Protein AF-A0AAE0ULW7-F1 (afdb_monomer_lite)

Sequence (218 aa):
MNGAMYHEILSKNLLPSARALKMKRGWVFQHDHDPKHTARATKEWLRKKHFKVLEWPSQSPDLNPIENLWRELKIRVAQRQPQNITALEEICMEEWAKLPATVCKNLVVTYRTLMPDGTFTTQRIRIEVPKVDAVFVGTGDLFAAMLLAWTHHYPTDLKMACEKTFSVMHHVIQRTISYAFEMAGPGKKPSPAQLELRMIQSKADIEDPAIVMEATVL

Secondary structure (DSSP, 8-state):
--HHHHHHHHHHHHHHHHHHTTPPTT--B-----HHHHSHHHHHHHHHTTPPBPP--TT-GGG-HHHHHHHHHHHHHHHT---SHHHHHHHHHHHHHHS-HHHHHHHHHTTSEEPTTS-EE---EEE-PPP-SS--SSHHHHHHHHHHHHHHH-TT-HHHHHHHHHHHHHHHHHHHHHHHHHHH-TTPPPPGGGGS--TGGGHHHHHS----S-EEE-

pLDDT: mean 86.95, std 10.2, range [47.22, 96.56]

Structure (mmCIF, N/CA/C/O backbone):
data_AF-A0AAE0ULW7-F1
#
_entry.id   AF-A0AAE0ULW7-F1
#
loop_
_atom_site.group_PDB
_atom_site.id
_atom_site.type_symbol
_atom_site.label_atom_id
_atom_site.label_alt_id
_atom_site.label_comp_id
_atom_site.label_asym_id
_atom_site.label_entity_id
_atom_site.label_seq_id
_atom_site.pdbx_PDB_ins_code
_atom_site.Cartn_x
_atom_site.Cartn_y
_atom_site.Cartn_z
_atom_site.occupancy
_atom_site.B_iso_or_equiv
_atom_site.auth_seq_id
_atom_site.auth_comp_id
_atom_site.auth_asym_id
_atom_site.auth_atom_id
_atom_site.pdbx_PDB_model_num
ATOM 1 N N . MET A 1 1 ? 16.059 15.029 -4.451 1.00 77.88 1 MET A N 1
ATOM 2 C CA . MET A 1 1 ? 15.528 15.204 -5.825 1.00 77.88 1 MET A CA 1
ATOM 3 C C . MET A 1 1 ? 14.349 16.167 -5.784 1.00 77.88 1 MET A C 1
ATOM 5 O O . MET A 1 1 ? 13.473 15.963 -4.952 1.00 77.88 1 MET A O 1
ATOM 9 N N . ASN A 1 2 ? 14.325 17.195 -6.637 1.00 88.44 2 ASN A N 1
ATOM 10 C CA . ASN A 1 2 ? 13.208 18.148 -6.752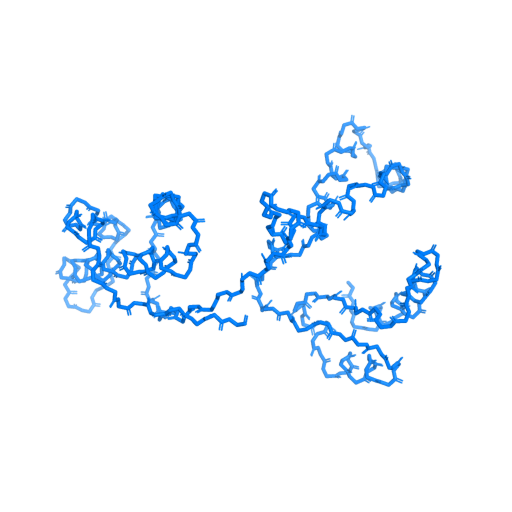 1.00 88.44 2 ASN A CA 1
ATOM 11 C C . ASN A 1 2 ? 12.364 17.883 -8.022 1.00 88.44 2 ASN A C 1
ATOM 13 O O . ASN A 1 2 ? 12.668 16.972 -8.792 1.00 88.44 2 ASN A O 1
ATOM 17 N N . GLY A 1 3 ? 11.311 18.677 -8.251 1.00 85.81 3 GLY A N 1
ATOM 18 C CA . GLY A 1 3 ? 10.419 18.506 -9.406 1.00 85.81 3 GLY A CA 1
ATOM 19 C C . GLY A 1 3 ? 11.107 18.658 -10.772 1.00 85.81 3 GLY A C 1
ATOM 20 O O . GLY A 1 3 ? 10.807 17.897 -11.686 1.00 85.81 3 GLY A O 1
ATOM 21 N N . ALA A 1 4 ? 12.072 19.572 -10.908 1.00 88.00 4 ALA A N 1
ATOM 22 C CA . ALA A 1 4 ? 12.802 19.767 -12.164 1.00 88.00 4 ALA A CA 1
ATOM 23 C C . ALA A 1 4 ? 13.682 18.553 -12.505 1.00 88.00 4 ALA A C 1
ATOM 25 O O . ALA A 1 4 ? 13.625 18.038 -13.621 1.00 88.00 4 ALA A O 1
ATOM 26 N N . MET A 1 5 ? 14.416 18.034 -11.515 1.00 91.06 5 MET A N 1
ATOM 27 C CA . MET A 1 5 ? 15.187 16.794 -11.665 1.00 91.06 5 MET A CA 1
ATOM 28 C C . MET A 1 5 ? 14.278 15.609 -12.014 1.00 91.06 5 MET A C 1
ATOM 30 O O . MET A 1 5 ? 14.638 14.767 -12.831 1.00 91.06 5 MET A O 1
ATOM 34 N N . TYR A 1 6 ? 13.079 15.550 -11.428 1.00 92.56 6 TYR A N 1
ATOM 35 C CA . TYR A 1 6 ? 12.102 14.513 -11.752 1.00 92.56 6 TYR A CA 1
ATOM 36 C C . TYR A 1 6 ? 11.663 14.580 -13.224 1.00 92.56 6 TYR A C 1
ATOM 38 O O . TYR A 1 6 ? 11.656 13.559 -13.912 1.00 92.56 6 TYR A O 1
ATOM 46 N N . HIS A 1 7 ? 11.367 15.777 -13.746 1.00 90.50 7 HIS A N 1
ATOM 47 C CA . HIS A 1 7 ? 11.009 15.962 -15.162 1.00 90.50 7 HIS A CA 1
ATOM 48 C C . HIS A 1 7 ? 12.143 15.547 -16.095 1.00 90.50 7 HIS A C 1
ATOM 50 O O . HIS A 1 7 ? 11.893 14.930 -17.131 1.00 90.50 7 HIS A O 1
ATOM 56 N N . GLU A 1 8 ? 13.383 15.861 -15.733 1.00 93.06 8 GLU A N 1
ATOM 57 C CA . GLU A 1 8 ? 14.564 15.472 -16.496 1.00 93.06 8 GLU A CA 1
ATOM 58 C C . GLU A 1 8 ? 14.723 13.947 -16.547 1.00 93.06 8 GLU A C 1
ATOM 60 O O . GLU A 1 8 ? 14.889 13.382 -17.630 1.00 93.06 8 GLU A O 1
ATOM 65 N N . ILE A 1 9 ? 14.582 13.268 -15.405 1.00 93.75 9 ILE A N 1
ATOM 66 C CA . ILE A 1 9 ? 14.645 11.803 -15.323 1.00 93.75 9 ILE A CA 1
ATOM 67 C C . ILE A 1 9 ? 13.559 11.167 -16.190 1.00 93.75 9 ILE A C 1
ATOM 69 O O . ILE A 1 9 ? 13.865 10.271 -16.980 1.00 93.75 9 ILE A O 1
ATOM 73 N N . LEU A 1 10 ? 12.311 11.636 -16.101 1.00 93.06 10 LEU A N 1
ATOM 74 C CA . LEU A 1 10 ? 11.228 11.105 -16.931 1.00 93.06 10 LEU A CA 1
ATOM 75 C C . LEU A 1 10 ? 11.465 11.377 -18.420 1.00 93.06 10 LEU A C 1
ATOM 77 O O . LEU A 1 10 ? 11.254 10.491 -19.245 1.00 93.06 10 LEU A O 1
ATOM 81 N N . SER A 1 11 ? 11.938 12.574 -18.769 1.00 91.12 11 SER A N 1
ATOM 82 C CA . SER A 1 11 ? 12.237 12.947 -20.157 1.00 91.12 11 SER A CA 1
ATOM 83 C C . SER A 1 11 ? 13.308 12.053 -20.773 1.00 91.12 11 SER A C 1
ATOM 85 O O . SER A 1 11 ? 13.175 11.649 -21.928 1.00 91.12 11 SER A O 1
ATOM 87 N N . LYS A 1 12 ? 14.359 11.751 -20.003 1.00 93.94 12 LYS A N 1
ATOM 88 C CA . LYS A 1 12 ? 15.496 10.945 -20.451 1.00 93.94 12 LYS A CA 1
ATOM 89 C C . LYS A 1 12 ? 15.174 9.455 -20.509 1.00 93.94 12 LYS A C 1
ATOM 91 O O . LYS A 1 12 ? 15.655 8.788 -21.414 1.00 93.94 12 LYS A O 1
ATOM 96 N N . ASN A 1 13 ? 14.368 8.938 -19.580 1.00 94.19 13 ASN A N 1
ATOM 97 C CA . ASN A 1 13 ? 14.268 7.491 -19.374 1.00 94.19 13 ASN A CA 1
ATOM 98 C C . ASN A 1 13 ? 12.911 6.891 -19.755 1.00 94.19 13 ASN A C 1
ATOM 100 O O . ASN A 1 13 ? 12.876 5.792 -20.296 1.00 94.19 13 ASN A O 1
ATOM 104 N N . LEU A 1 14 ? 11.790 7.589 -19.546 1.00 91.75 14 LEU A N 1
ATOM 105 C CA . LEU A 1 14 ? 10.468 6.950 -19.591 1.00 91.75 14 LEU A CA 1
ATOM 106 C C . LEU A 1 14 ? 10.121 6.368 -20.974 1.00 91.75 14 LEU A C 1
ATOM 108 O O . LEU A 1 14 ? 9.749 5.199 -21.091 1.00 91.75 14 LEU A O 1
ATOM 112 N N . LEU A 1 15 ? 10.264 7.167 -22.036 1.00 89.94 15 LEU A N 1
ATOM 113 C CA . LEU A 1 15 ? 9.983 6.713 -23.404 1.00 89.94 15 LEU A CA 1
ATOM 114 C C . LEU A 1 15 ? 11.001 5.678 -23.907 1.00 89.94 15 LEU A C 1
ATOM 116 O O . LEU A 1 15 ? 10.564 4.676 -24.482 1.00 89.94 15 LEU A O 1
ATOM 120 N N . PRO A 1 16 ? 12.323 5.863 -23.711 1.00 93.12 16 PRO A N 1
ATOM 121 C CA . PRO A 1 16 ? 13.297 4.820 -24.021 1.00 93.12 16 PRO A CA 1
ATOM 122 C C . PRO A 1 16 ? 13.010 3.493 -23.314 1.00 93.12 16 PRO A C 1
ATOM 124 O O . PRO A 1 16 ? 13.004 2.460 -23.980 1.00 93.12 16 PRO A O 1
ATOM 127 N N . SER A 1 17 ? 12.673 3.508 -22.020 1.00 91.62 17 SER A N 1
ATOM 128 C CA . SER A 1 17 ? 12.312 2.298 -21.273 1.00 91.62 17 SER A CA 1
ATOM 129 C C . SER A 1 17 ? 11.070 1.618 -21.847 1.00 91.62 17 SER A C 1
ATOM 131 O O . SER A 1 17 ? 11.098 0.415 -22.095 1.00 91.62 17 SER A O 1
ATOM 133 N N . ALA A 1 18 ? 10.003 2.368 -22.146 1.00 90.19 18 ALA A N 1
ATOM 134 C CA . ALA A 1 18 ? 8.792 1.799 -22.744 1.00 90.19 18 ALA A CA 1
ATOM 135 C C . ALA A 1 18 ? 9.065 1.134 -24.109 1.00 90.19 18 ALA A C 1
ATOM 137 O O . ALA A 1 18 ? 8.508 0.078 -24.418 1.00 90.19 18 ALA A O 1
ATOM 138 N N . ARG A 1 19 ? 9.956 1.725 -24.919 1.00 91.00 19 ARG A N 1
ATOM 139 C CA . ARG A 1 19 ? 10.387 1.159 -26.208 1.00 91.00 19 ARG A CA 1
ATOM 140 C C . ARG A 1 19 ? 11.241 -0.093 -26.026 1.00 91.00 19 ARG A C 1
ATOM 142 O O . ARG A 1 19 ? 10.977 -1.091 -26.691 1.00 91.00 19 ARG A O 1
ATOM 149 N N . ALA A 1 20 ? 12.217 -0.061 -25.119 1.00 89.56 20 ALA A N 1
ATOM 150 C CA . ALA A 1 20 ? 13.078 -1.204 -24.812 1.00 89.56 20 ALA A CA 1
ATOM 151 C C . ALA A 1 20 ? 12.266 -2.407 -24.303 1.00 89.56 20 ALA A C 1
ATOM 153 O O . ALA A 1 20 ? 12.495 -3.539 -24.722 1.00 89.56 20 ALA A O 1
ATOM 154 N N . LEU A 1 21 ? 11.242 -2.144 -23.486 1.00 88.62 21 LEU A N 1
ATOM 155 C CA . LEU A 1 21 ? 10.291 -3.141 -22.989 1.00 88.62 21 LEU A CA 1
ATOM 156 C C . LEU A 1 21 ? 9.243 -3.574 -24.029 1.00 88.62 21 LEU A C 1
ATOM 158 O O . LEU A 1 21 ? 8.376 -4.390 -23.718 1.00 88.62 21 LEU A O 1
ATOM 162 N N . LYS A 1 22 ? 9.294 -3.039 -25.258 1.00 90.50 22 LYS A N 1
ATOM 163 C CA . LYS A 1 22 ? 8.346 -3.325 -26.348 1.00 90.50 22 LYS A CA 1
ATOM 164 C C . LYS A 1 22 ? 6.884 -3.139 -25.918 1.00 90.50 22 LYS A C 1
ATOM 166 O O . LYS A 1 22 ? 6.005 -3.911 -26.310 1.00 90.50 22 LYS A O 1
ATOM 171 N N . MET A 1 23 ? 6.614 -2.121 -25.097 1.00 86.69 23 MET A N 1
ATOM 172 C CA . MET A 1 23 ? 5.265 -1.855 -24.601 1.00 86.69 23 MET A CA 1
ATOM 173 C C . MET A 1 23 ? 4.328 -1.513 -25.761 1.00 86.69 23 MET A C 1
ATOM 175 O O . MET A 1 23 ? 4.633 -0.674 -26.612 1.00 86.69 23 MET A O 1
ATOM 179 N N . LYS A 1 24 ? 3.160 -2.163 -25.792 1.00 86.56 24 LYS A N 1
ATOM 180 C CA . LYS A 1 24 ? 2.123 -1.890 -26.793 1.00 86.56 24 LYS A CA 1
ATOM 181 C C . LYS A 1 24 ? 1.511 -0.501 -26.576 1.00 86.56 24 LYS A C 1
ATOM 183 O O . LYS A 1 24 ? 1.660 0.117 -25.520 1.00 86.56 24 LYS A O 1
ATOM 188 N N . ARG A 1 25 ? 0.780 -0.016 -27.585 1.00 85.25 25 ARG A N 1
ATOM 189 C CA . ARG A 1 25 ? -0.041 1.198 -27.458 1.00 85.25 25 ARG A CA 1
ATOM 190 C C . ARG A 1 25 ? -0.991 1.073 -26.259 1.00 85.25 25 ARG A C 1
ATOM 192 O O . ARG A 1 25 ? -1.507 -0.008 -25.993 1.00 85.25 25 ARG A O 1
ATOM 199 N N . GLY A 1 26 ? -1.221 2.189 -25.569 1.00 85.56 26 GLY A N 1
ATOM 200 C CA . GLY A 1 26 ? -2.142 2.255 -24.430 1.00 85.56 26 GLY A CA 1
ATOM 201 C C . GLY A 1 26 ? -1.536 1.894 -23.072 1.00 85.56 26 GLY A C 1
ATOM 202 O O . GLY A 1 26 ? -2.291 1.718 -22.117 1.00 85.56 26 GLY A O 1
ATOM 203 N N . TRP A 1 27 ? -0.207 1.799 -22.959 1.00 90.06 27 TRP A N 1
ATOM 204 C CA . TRP A 1 27 ? 0.449 1.680 -21.658 1.00 90.06 27 TRP A CA 1
ATOM 205 C C . TRP A 1 27 ? 0.118 2.875 -20.750 1.00 90.06 27 TRP A C 1
ATOM 207 O O . TRP A 1 27 ? -0.142 3.986 -21.216 1.00 90.06 27 TRP A O 1
ATOM 217 N N . VAL A 1 28 ? 0.104 2.616 -19.444 1.00 90.62 28 VAL A N 1
ATOM 218 C CA . VAL A 1 28 ? -0.237 3.593 -18.407 1.00 90.62 28 VAL A CA 1
ATOM 219 C C . VAL A 1 28 ? 0.975 3.779 -17.505 1.00 90.62 28 VAL A C 1
ATOM 221 O O . VAL A 1 28 ? 1.584 2.801 -17.076 1.00 90.62 28 VAL A O 1
ATOM 224 N N . PHE A 1 29 ? 1.330 5.030 -17.239 1.00 92.12 29 PHE A N 1
ATOM 225 C CA . PHE A 1 29 ? 2.372 5.407 -16.297 1.00 92.12 29 PHE A CA 1
ATOM 226 C C . PHE A 1 29 ? 1.817 5.406 -14.872 1.00 92.12 29 PHE A C 1
ATOM 228 O O . PHE A 1 29 ? 0.768 5.994 -14.629 1.00 92.12 29 PHE A O 1
ATOM 235 N N . GLN A 1 30 ? 2.512 4.782 -13.927 1.00 90.12 30 GLN A N 1
ATOM 236 C CA . GLN A 1 30 ? 2.173 4.836 -12.506 1.00 90.12 30 GLN A CA 1
ATOM 237 C C . GLN A 1 30 ? 3.312 5.527 -11.750 1.00 90.12 30 GLN A C 1
ATOM 239 O O . GLN A 1 30 ? 4.485 5.330 -12.065 1.00 90.12 30 GLN A O 1
ATOM 244 N N . HIS A 1 31 ? 2.943 6.362 -10.780 1.00 89.00 31 HIS A N 1
ATOM 245 C CA . HIS A 1 31 ? 3.834 6.926 -9.771 1.00 89.00 31 HIS A CA 1
ATOM 246 C C . HIS A 1 31 ? 3.060 7.137 -8.462 1.00 89.00 31 HIS A C 1
ATOM 248 O O . HIS A 1 31 ? 1.827 7.133 -8.464 1.00 89.00 31 HIS A O 1
ATOM 254 N N . ASP A 1 32 ? 3.772 7.282 -7.346 1.00 85.31 32 ASP A N 1
ATOM 255 C CA . ASP A 1 32 ? 3.157 7.548 -6.045 1.00 85.31 32 ASP A CA 1
ATOM 256 C C . ASP A 1 32 ? 2.683 9.012 -5.901 1.00 85.31 32 ASP A C 1
ATOM 258 O O . ASP A 1 32 ? 2.853 9.852 -6.789 1.00 85.31 32 ASP A O 1
ATOM 262 N N . HIS A 1 33 ? 2.086 9.316 -4.747 1.00 84.25 33 HIS A N 1
ATOM 263 C CA . HIS A 1 33 ? 1.571 10.643 -4.404 1.00 84.25 33 HIS A CA 1
ATOM 264 C C . HIS A 1 33 ? 2.615 11.585 -3.771 1.00 84.25 33 HIS A C 1
ATOM 266 O O . HIS A 1 33 ? 2.229 12.532 -3.084 1.00 84.25 33 HIS A O 1
ATOM 272 N N . ASP A 1 34 ? 3.923 11.378 -3.989 1.00 84.69 34 ASP A N 1
ATOM 273 C CA . ASP A 1 34 ? 4.946 12.322 -3.512 1.00 84.69 34 ASP A CA 1
ATOM 274 C C . ASP A 1 34 ? 4.603 13.761 -3.977 1.00 84.69 34 ASP A C 1
ATOM 276 O O . ASP A 1 34 ? 4.196 13.958 -5.134 1.00 84.69 34 ASP A O 1
ATOM 280 N N . PRO A 1 35 ? 4.741 14.791 -3.116 1.00 88.25 35 PRO A N 1
ATOM 281 C CA . PRO A 1 35 ? 4.416 16.175 -3.464 1.00 88.25 35 PRO A CA 1
ATOM 282 C C . PRO A 1 35 ? 5.007 16.651 -4.798 1.00 88.25 35 PRO A C 1
ATOM 284 O O . PRO A 1 35 ? 4.362 17.406 -5.527 1.00 88.25 35 PRO A O 1
ATOM 287 N N . LYS A 1 36 ? 6.207 16.189 -5.178 1.00 89.25 36 LYS A N 1
ATOM 288 C CA . LYS A 1 36 ? 6.829 16.572 -6.460 1.00 89.25 36 LYS A CA 1
ATOM 289 C C . LYS A 1 36 ? 6.160 15.913 -7.674 1.00 89.25 36 LYS A C 1
ATOM 291 O O . LYS A 1 36 ? 6.178 16.486 -8.766 1.00 89.25 36 LYS A O 1
ATOM 296 N N . HIS A 1 37 ? 5.557 14.740 -7.498 1.00 89.38 37 HIS A N 1
ATOM 297 C CA . HIS A 1 37 ? 4.833 14.003 -8.537 1.00 89.38 37 HIS A CA 1
ATOM 298 C C . HIS A 1 37 ? 3.430 14.580 -8.755 1.00 89.38 37 HIS A C 1
ATOM 300 O O . HIS A 1 37 ? 2.947 14.651 -9.885 1.00 89.38 37 HIS A O 1
ATOM 306 N N . THR A 1 38 ? 2.809 15.059 -7.676 1.00 87.75 38 THR A N 1
ATOM 307 C CA . THR A 1 38 ? 1.433 15.574 -7.665 1.00 87.75 38 THR A CA 1
ATOM 308 C C . THR A 1 38 ? 1.337 17.090 -7.838 1.00 87.75 38 THR A C 1
ATOM 310 O O . THR A 1 38 ? 0.238 17.608 -8.067 1.00 87.75 38 THR A O 1
ATOM 313 N N . ALA A 1 39 ? 2.472 17.798 -7.793 1.00 90.69 39 ALA A N 1
ATOM 314 C CA . ALA A 1 39 ? 2.568 19.226 -8.066 1.00 90.69 39 ALA A CA 1
ATOM 315 C C . ALA A 1 39 ? 1.896 19.603 -9.395 1.00 90.69 39 ALA A C 1
ATOM 317 O O . ALA A 1 39 ? 2.026 18.900 -10.403 1.00 90.69 39 ALA A O 1
ATOM 318 N N . ARG A 1 40 ? 1.230 20.767 -9.423 1.00 92.06 40 ARG A N 1
ATOM 319 C CA . ARG A 1 40 ? 0.516 21.272 -10.610 1.00 92.06 40 ARG A CA 1
ATOM 320 C C . ARG A 1 40 ? 1.395 21.263 -11.863 1.00 92.06 40 ARG A C 1
ATOM 322 O O . ARG A 1 40 ? 0.977 20.752 -12.896 1.00 92.06 40 ARG A O 1
ATOM 329 N N . ALA A 1 41 ? 2.634 21.740 -11.738 1.00 92.19 41 ALA A N 1
ATOM 330 C CA . ALA A 1 41 ? 3.598 21.767 -12.835 1.00 92.19 41 ALA A CA 1
ATOM 331 C C . ALA A 1 41 ? 3.898 20.365 -13.400 1.00 92.19 41 ALA A C 1
ATOM 333 O O . ALA A 1 41 ? 3.992 20.194 -14.613 1.00 92.19 41 ALA A O 1
ATOM 334 N N . THR A 1 42 ? 4.006 19.345 -12.542 1.00 92.69 42 THR A N 1
ATOM 335 C CA . THR A 1 42 ? 4.251 17.958 -12.968 1.00 92.69 42 THR A CA 1
ATOM 336 C C . THR A 1 42 ? 3.034 17.364 -13.669 1.00 92.69 42 THR A C 1
ATOM 338 O O . THR A 1 42 ? 3.178 16.772 -14.739 1.00 92.69 42 THR A O 1
ATOM 341 N N . LYS A 1 43 ? 1.827 17.583 -13.133 1.00 91.50 43 LYS A N 1
ATOM 342 C CA . LYS A 1 43 ? 0.574 17.147 -13.773 1.00 91.50 43 LYS A CA 1
ATOM 343 C C . LYS A 1 43 ? 0.393 17.782 -15.157 1.00 91.50 43 LYS A C 1
ATOM 345 O O . LYS A 1 43 ? 0.072 17.089 -16.122 1.00 91.50 43 LYS A O 1
ATOM 350 N N . GLU A 1 44 ? 0.651 19.083 -15.282 1.00 93.50 44 GLU A N 1
ATOM 351 C CA . GLU A 1 44 ? 0.592 19.802 -16.561 1.00 93.50 44 GLU A CA 1
ATOM 352 C C . GLU A 1 44 ? 1.639 19.303 -17.562 1.00 93.50 44 GLU A C 1
ATOM 354 O O . GLU A 1 44 ? 1.323 19.117 -18.741 1.00 93.50 44 GLU A O 1
ATOM 359 N N . TRP A 1 45 ? 2.864 19.040 -17.101 1.00 93.19 45 TRP A N 1
ATOM 360 C CA . TRP A 1 45 ? 3.935 18.502 -17.936 1.00 93.19 45 TRP A CA 1
ATOM 361 C C . TRP A 1 45 ? 3.592 17.109 -18.484 1.00 93.19 45 TRP A C 1
ATOM 363 O O . TRP A 1 45 ? 3.693 16.888 -19.694 1.00 93.19 45 TRP A O 1
ATOM 373 N N . LEU A 1 46 ? 3.105 16.197 -17.630 1.00 92.81 46 LEU A N 1
ATOM 374 C CA . LEU A 1 46 ? 2.669 14.850 -18.030 1.00 92.81 46 LEU A CA 1
ATOM 375 C C . LEU A 1 46 ? 1.527 14.910 -19.053 1.00 92.81 46 LEU A C 1
ATOM 377 O O . LEU A 1 46 ? 1.570 14.215 -20.072 1.00 92.81 46 LEU A O 1
ATOM 381 N N . ARG A 1 47 ? 0.556 15.809 -18.834 1.00 91.94 47 ARG A N 1
ATOM 382 C CA . ARG A 1 47 ? -0.550 16.060 -19.767 1.00 91.94 47 ARG A CA 1
ATOM 383 C C . ARG A 1 47 ? -0.048 16.561 -21.123 1.00 91.94 47 ARG A C 1
ATOM 385 O O . ARG A 1 47 ? -0.475 16.042 -22.150 1.00 91.94 47 ARG A O 1
ATOM 392 N N . LYS A 1 48 ? 0.877 17.529 -21.147 1.00 93.25 48 LYS A N 1
ATOM 393 C CA . LYS A 1 48 ? 1.466 18.077 -22.387 1.00 93.25 48 LYS A CA 1
ATOM 394 C C . LYS A 1 48 ? 2.263 17.029 -23.168 1.00 93.25 48 LYS A C 1
ATOM 396 O O . LYS A 1 48 ? 2.332 17.095 -24.389 1.00 93.25 48 LYS A O 1
ATOM 401 N N . LYS A 1 49 ? 2.870 16.065 -22.474 1.00 89.31 49 LYS A N 1
ATOM 402 C CA . LYS A 1 49 ? 3.579 14.930 -23.084 1.00 89.31 49 LYS A CA 1
ATOM 403 C C . LYS A 1 49 ? 2.655 13.776 -23.493 1.00 89.31 49 LYS A C 1
ATOM 405 O O . LYS A 1 49 ? 3.148 12.789 -24.028 1.00 89.31 49 LYS A O 1
ATOM 410 N N . HIS A 1 50 ? 1.342 13.911 -23.284 1.00 89.44 50 HIS A N 1
ATOM 411 C CA . HIS A 1 50 ? 0.326 12.901 -23.592 1.00 89.44 50 HIS A CA 1
ATOM 412 C C . HIS A 1 50 ? 0.542 11.559 -22.874 1.00 89.44 50 HIS A C 1
ATOM 414 O O . HIS A 1 50 ? 0.186 10.502 -23.396 1.00 89.44 50 HIS A O 1
ATOM 420 N N . PHE A 1 51 ? 1.107 11.584 -21.663 1.00 90.50 51 PHE A N 1
ATOM 421 C CA . PHE A 1 51 ? 1.201 10.382 -20.840 1.00 90.50 51 PHE A CA 1
ATOM 422 C C . PHE A 1 51 ? -0.130 10.105 -20.143 1.00 90.50 51 PHE A C 1
ATOM 424 O O . PHE A 1 51 ? -0.691 10.976 -19.478 1.00 90.50 51 PHE A O 1
ATOM 431 N N . LYS A 1 52 ? -0.621 8.868 -20.262 1.00 90.62 52 LYS A N 1
ATOM 432 C CA . LYS A 1 52 ? -1.745 8.382 -19.460 1.00 90.62 52 LYS A CA 1
ATOM 433 C C . LYS A 1 52 ? -1.211 7.981 -18.090 1.00 90.62 52 LYS A C 1
ATOM 435 O O . LYS A 1 52 ? -0.384 7.078 -18.017 1.00 90.62 52 LYS A O 1
ATOM 440 N N . VAL A 1 53 ? -1.671 8.643 -17.034 1.00 90.69 53 VAL A N 1
ATOM 441 C CA . VAL A 1 53 ? -1.235 8.390 -15.653 1.00 90.69 53 VAL A CA 1
ATOM 442 C C . VAL A 1 53 ? -2.309 7.588 -14.920 1.00 90.69 53 VAL A C 1
ATOM 444 O O . VAL A 1 53 ? -3.497 7.866 -15.080 1.00 90.69 53 VAL A O 1
ATOM 447 N N . LEU A 1 54 ? -1.902 6.573 -14.161 1.00 86.94 54 LEU A N 1
ATOM 448 C CA . LEU A 1 54 ? -2.783 5.787 -13.305 1.00 86.94 54 LEU A CA 1
ATOM 449 C C . LEU A 1 54 ? -3.163 6.615 -12.075 1.00 86.94 54 LEU A C 1
ATOM 451 O O . LEU A 1 54 ? -2.288 7.158 -11.405 1.00 86.94 54 LEU A O 1
ATOM 455 N N . GLU A 1 55 ? -4.455 6.680 -11.762 1.00 82.38 55 GLU A N 1
ATOM 456 C CA . GLU A 1 55 ? -4.907 7.229 -10.485 1.00 82.38 55 GLU A CA 1
ATOM 457 C C . GLU A 1 55 ? -4.438 6.321 -9.342 1.00 82.38 55 GLU A C 1
ATOM 459 O O . GLU A 1 55 ? -4.586 5.098 -9.405 1.00 82.38 55 GLU A O 1
ATOM 464 N N . TRP A 1 56 ? -3.833 6.916 -8.317 1.00 78.62 56 TRP A N 1
ATOM 465 C CA . TRP A 1 56 ? -3.212 6.193 -7.212 1.00 78.62 56 TRP A CA 1
ATOM 466 C C . TRP A 1 56 ? -3.787 6.673 -5.876 1.00 78.62 56 TRP A C 1
ATOM 468 O O . TRP A 1 56 ? -4.011 7.867 -5.721 1.00 78.62 56 TRP A O 1
ATOM 478 N N . PRO A 1 57 ? -4.038 5.810 -4.888 1.00 71.94 57 PRO A N 1
ATOM 479 C CA . PRO A 1 57 ? -4.400 6.276 -3.554 1.00 71.94 57 PRO A CA 1
ATOM 480 C C . PRO A 1 57 ? -3.185 6.872 -2.819 1.00 71.94 57 PRO A C 1
ATOM 482 O O . PRO A 1 57 ? -2.042 6.435 -2.980 1.00 71.94 57 PRO A O 1
ATOM 485 N N . SER A 1 58 ? -3.424 7.896 -2.000 1.00 65.69 58 SER A N 1
ATOM 486 C CA . SER A 1 58 ? -2.401 8.460 -1.111 1.00 65.69 58 SER A CA 1
ATOM 487 C C . SER A 1 58 ? -1.960 7.431 -0.063 1.00 65.69 58 SER A C 1
ATOM 489 O O . SER A 1 58 ? -2.761 6.614 0.378 1.00 65.69 58 SER A O 1
ATOM 491 N N . GLN A 1 59 ? -0.694 7.493 0.369 1.00 62.09 59 GLN A N 1
ATOM 492 C CA . GLN A 1 59 ? -0.151 6.667 1.465 1.00 62.09 59 GLN A CA 1
ATOM 493 C C . GLN A 1 59 ? -0.325 5.149 1.280 1.00 62.09 59 GLN A C 1
ATOM 495 O O . GLN A 1 59 ? -0.527 4.419 2.242 1.00 62.09 59 GLN A O 1
ATOM 500 N N . SER A 1 60 ? -0.225 4.657 0.046 1.00 65.38 60 SER A N 1
ATOM 501 C CA . SER A 1 60 ? -0.313 3.222 -0.252 1.00 65.38 60 SER A CA 1
ATOM 502 C C . SER A 1 60 ? 0.979 2.688 -0.887 1.00 65.38 60 SER A C 1
ATOM 504 O O . SER A 1 60 ? 0.969 2.327 -2.068 1.00 65.38 60 SER A O 1
ATOM 506 N N . PRO A 1 61 ? 2.111 2.671 -0.153 1.00 62.12 61 PRO A N 1
ATOM 507 C CA . PRO A 1 61 ? 3.352 2.081 -0.655 1.00 62.12 61 PRO A CA 1
ATOM 508 C C . PRO A 1 61 ? 3.187 0.577 -0.909 1.00 62.12 61 PRO A C 1
ATOM 510 O O . PRO A 1 61 ? 3.664 0.089 -1.928 1.00 62.12 61 PRO A O 1
ATOM 513 N N . ASP A 1 62 ? 2.413 -0.124 -0.072 1.00 64.94 62 ASP A N 1
ATOM 514 C CA . ASP A 1 62 ? 2.159 -1.572 -0.184 1.00 64.94 62 ASP A CA 1
ATOM 515 C C . ASP A 1 62 ? 1.441 -1.958 -1.479 1.00 64.94 62 ASP A C 1
ATOM 517 O O . ASP A 1 62 ? 1.545 -3.083 -1.967 1.00 64.94 62 ASP A O 1
ATOM 521 N N . LEU A 1 63 ? 0.726 -1.001 -2.071 1.00 69.31 63 LEU A N 1
ATOM 522 C CA . LEU A 1 63 ? 0.083 -1.197 -3.353 1.00 69.31 63 LEU A CA 1
ATOM 523 C C . LEU A 1 63 ? 1.083 -1.091 -4.506 1.00 69.31 63 LEU A C 1
ATOM 525 O O . LEU A 1 63 ? 0.780 -1.582 -5.583 1.00 69.31 63 LEU A O 1
ATOM 529 N N . ASN A 1 64 ? 2.260 -0.486 -4.353 1.00 78.56 64 ASN A N 1
ATOM 530 C CA . ASN A 1 64 ? 3.161 -0.262 -5.477 1.00 78.56 64 ASN A CA 1
ATOM 531 C C . ASN A 1 64 ? 4.032 -1.508 -5.735 1.00 78.56 64 ASN A C 1
ATOM 533 O O . ASN A 1 64 ? 4.917 -1.807 -4.931 1.00 78.56 64 ASN A O 1
ATOM 537 N N . PRO A 1 65 ? 3.873 -2.219 -6.873 1.00 79.69 65 PRO A N 1
ATOM 538 C CA . PRO A 1 65 ? 4.642 -3.436 -7.141 1.00 79.69 65 PRO A CA 1
ATOM 539 C C . PRO A 1 65 ? 6.159 -3.206 -7.181 1.00 79.69 65 PRO A C 1
ATOM 541 O O . PRO A 1 65 ? 6.922 -4.155 -6.997 1.00 79.69 65 PRO A O 1
ATOM 544 N N . ILE A 1 66 ? 6.608 -1.963 -7.407 1.00 86.38 66 ILE A N 1
ATOM 545 C CA . ILE A 1 66 ? 8.034 -1.630 -7.395 1.00 86.38 66 ILE A CA 1
ATOM 546 C C . ILE A 1 66 ? 8.657 -1.805 -6.005 1.00 86.38 66 ILE A C 1
ATOM 548 O O . ILE A 1 66 ? 9.835 -2.128 -5.930 1.00 86.38 66 ILE A O 1
ATOM 552 N N . GLU A 1 67 ? 7.892 -1.674 -4.914 1.00 83.88 67 GLU A N 1
ATOM 553 C CA . GLU A 1 67 ? 8.413 -1.871 -3.553 1.00 83.88 67 GLU A CA 1
ATOM 554 C C . GLU A 1 67 ? 8.842 -3.323 -3.325 1.00 83.88 67 GLU A C 1
ATOM 556 O O . GLU A 1 67 ? 9.895 -3.591 -2.742 1.00 83.88 67 GLU A O 1
ATOM 561 N N . ASN A 1 68 ? 8.092 -4.274 -3.887 1.00 83.81 68 ASN A N 1
ATOM 562 C CA . ASN A 1 68 ? 8.467 -5.687 -3.871 1.00 83.81 68 ASN A CA 1
ATOM 563 C C . ASN A 1 68 ? 9.738 -5.946 -4.693 1.00 83.81 68 ASN A C 1
ATOM 565 O O . ASN A 1 68 ? 10.594 -6.729 -4.280 1.00 83.81 68 ASN A O 1
ATOM 569 N N . LEU A 1 69 ? 9.896 -5.254 -5.826 1.00 87.94 69 LEU A N 1
ATOM 570 C CA . LEU A 1 69 ? 11.108 -5.341 -6.639 1.00 87.94 69 LEU A CA 1
ATOM 571 C C . LEU A 1 69 ? 12.319 -4.731 -5.916 1.00 87.94 69 LEU A C 1
ATOM 573 O O . LEU A 1 69 ? 13.405 -5.310 -5.933 1.00 87.94 69 LEU A O 1
ATOM 577 N N . TRP A 1 70 ? 12.130 -3.604 -5.225 1.00 89.75 70 TRP A N 1
ATOM 578 C CA . TRP A 1 70 ? 13.163 -2.993 -4.391 1.00 89.75 70 TRP A CA 1
ATOM 579 C C . TRP A 1 70 ? 13.572 -3.891 -3.232 1.00 89.75 70 TRP A C 1
ATOM 581 O O . TRP A 1 70 ? 14.760 -3.969 -2.925 1.00 89.75 70 TRP A O 1
ATOM 591 N N . ARG A 1 71 ? 12.621 -4.583 -2.593 1.00 89.12 71 ARG A N 1
ATOM 592 C CA . ARG A 1 71 ? 12.918 -5.565 -1.543 1.00 89.12 71 ARG A CA 1
ATOM 593 C C . ARG A 1 71 ? 13.823 -6.678 -2.069 1.00 89.12 71 ARG A C 1
ATOM 595 O O . ARG A 1 71 ? 14.845 -6.955 -1.447 1.00 89.12 71 ARG A O 1
ATOM 602 N N . GLU A 1 72 ? 13.480 -7.270 -3.210 1.00 89.56 72 GLU A N 1
ATOM 603 C CA . GLU A 1 72 ? 14.288 -8.320 -3.843 1.00 89.56 72 GLU A CA 1
ATOM 604 C C . GLU A 1 72 ? 15.697 -7.814 -4.195 1.00 89.56 72 GLU A C 1
ATOM 606 O O . GLU A 1 72 ? 16.691 -8.457 -3.854 1.00 89.56 72 GLU A O 1
ATOM 611 N N . LEU A 1 73 ? 15.806 -6.627 -4.805 1.00 93.19 73 LEU A N 1
ATOM 612 C CA . LEU A 1 73 ? 17.103 -6.031 -5.130 1.00 93.19 73 LEU A CA 1
ATOM 613 C C . LEU A 1 73 ? 17.949 -5.804 -3.870 1.00 93.19 73 LEU A C 1
ATOM 615 O O . LEU A 1 73 ? 19.121 -6.168 -3.848 1.00 93.19 73 LEU A O 1
ATOM 619 N N . LYS A 1 74 ? 17.360 -5.249 -2.803 1.00 92.81 74 LYS A N 1
ATOM 620 C CA . LYS A 1 74 ? 18.060 -5.004 -1.532 1.00 92.81 74 LYS A CA 1
ATOM 621 C C . LYS A 1 74 ? 18.608 -6.293 -0.925 1.00 92.81 74 LYS A C 1
ATOM 623 O O . LYS A 1 74 ? 19.731 -6.279 -0.433 1.00 92.81 74 LYS A O 1
ATOM 628 N N . ILE A 1 75 ? 17.858 -7.396 -0.986 1.00 93.81 75 ILE A N 1
ATOM 629 C CA . ILE A 1 75 ? 18.318 -8.705 -0.497 1.00 93.81 75 ILE A CA 1
ATOM 630 C C . ILE A 1 75 ? 19.557 -9.164 -1.281 1.00 93.81 75 ILE A C 1
ATOM 632 O O . ILE A 1 75 ? 20.564 -9.520 -0.670 1.00 93.81 75 ILE A O 1
ATOM 636 N N . ARG A 1 76 ? 19.524 -9.093 -2.618 1.00 94.44 76 ARG A N 1
ATOM 637 C CA . ARG A 1 76 ? 20.655 -9.484 -3.483 1.00 94.44 76 ARG A CA 1
ATOM 638 C C . ARG A 1 76 ? 21.888 -8.609 -3.277 1.00 94.44 76 ARG A C 1
ATOM 640 O O . ARG A 1 76 ? 23.000 -9.115 -3.156 1.00 94.44 76 ARG A O 1
ATOM 647 N N . VAL A 1 77 ? 21.689 -7.295 -3.194 1.00 95.62 77 VAL A N 1
ATOM 648 C CA . VAL A 1 77 ? 22.764 -6.330 -2.931 1.00 95.62 77 VAL A CA 1
ATOM 649 C C . VAL A 1 77 ? 23.383 -6.585 -1.553 1.00 95.62 77 VAL A C 1
ATOM 651 O O . VAL A 1 77 ? 24.606 -6.624 -1.432 1.00 95.62 77 VAL A O 1
ATOM 654 N N . ALA A 1 78 ? 22.565 -6.826 -0.522 1.00 93.94 78 ALA A N 1
ATOM 655 C CA . ALA A 1 78 ? 23.042 -7.096 0.834 1.00 93.94 78 ALA A CA 1
ATOM 656 C C . ALA A 1 78 ? 23.895 -8.372 0.920 1.00 93.94 78 ALA A C 1
ATOM 658 O O . ALA A 1 78 ? 24.901 -8.384 1.627 1.00 93.94 78 ALA A O 1
ATOM 659 N N . GLN A 1 79 ? 23.554 -9.418 0.158 1.00 95.31 79 GLN A N 1
ATOM 660 C CA . GLN A 1 79 ? 24.351 -10.652 0.087 1.00 95.31 79 GLN A CA 1
ATOM 661 C C . GLN A 1 79 ? 25.773 -10.418 -0.439 1.00 95.31 79 GLN A C 1
ATOM 663 O O . GLN A 1 79 ? 26.684 -11.158 -0.076 1.00 95.31 79 GLN A O 1
ATOM 668 N N . ARG A 1 80 ? 25.982 -9.383 -1.261 1.00 96.00 80 ARG A N 1
ATOM 669 C CA . ARG A 1 80 ? 27.298 -9.030 -1.815 1.00 96.00 80 ARG A CA 1
ATOM 670 C C . ARG A 1 80 ? 28.117 -8.092 -0.934 1.00 96.00 80 ARG A C 1
ATOM 672 O O . ARG A 1 80 ? 29.267 -7.832 -1.269 1.00 96.00 80 ARG A O 1
ATOM 679 N N . GLN A 1 81 ? 27.544 -7.611 0.171 1.00 94.19 81 GLN A N 1
ATOM 680 C CA . GLN A 1 81 ? 28.220 -6.798 1.188 1.00 94.19 81 GLN A CA 1
ATOM 681 C C . GLN A 1 81 ? 29.083 -5.659 0.596 1.00 94.19 81 GLN A C 1
ATOM 683 O O . GLN A 1 81 ? 30.303 -5.644 0.789 1.00 94.19 81 GLN A O 1
ATOM 688 N N . PRO A 1 82 ? 28.483 -4.702 -0.141 1.00 95.00 82 PRO A N 1
ATOM 689 C CA . PRO A 1 82 ? 29.214 -3.564 -0.694 1.00 95.00 82 PRO A CA 1
ATOM 690 C C . PRO A 1 82 ? 29.902 -2.757 0.415 1.00 95.00 82 PRO A C 1
ATOM 692 O O . PRO A 1 82 ? 29.288 -2.435 1.429 1.00 95.00 82 PRO A O 1
ATOM 695 N N . GLN A 1 83 ? 31.172 -2.403 0.204 1.00 95.69 83 GLN A N 1
ATOM 696 C CA . GLN A 1 83 ? 32.008 -1.735 1.216 1.00 95.69 83 GLN A CA 1
ATOM 697 C C . GLN A 1 83 ? 32.059 -0.207 1.067 1.00 95.69 83 GLN A C 1
ATOM 699 O O . GLN A 1 83 ? 32.544 0.494 1.949 1.00 95.69 83 GLN A O 1
ATOM 704 N N . ASN A 1 84 ? 31.592 0.329 -0.062 1.00 95.19 84 ASN A N 1
ATOM 705 C CA . ASN A 1 84 ? 31.560 1.762 -0.342 1.00 95.19 84 ASN A CA 1
ATOM 706 C C . ASN A 1 84 ? 30.473 2.088 -1.379 1.00 95.19 84 ASN A C 1
ATOM 708 O O . ASN A 1 84 ? 29.859 1.187 -1.950 1.00 95.19 84 ASN A O 1
ATOM 712 N N . ILE A 1 85 ? 30.233 3.382 -1.611 1.00 95.50 85 ILE A N 1
ATOM 713 C CA . ILE A 1 85 ? 29.167 3.858 -2.505 1.00 95.50 85 ILE A CA 1
ATOM 714 C C . ILE A 1 85 ? 29.408 3.435 -3.960 1.00 95.50 85 ILE A C 1
ATOM 716 O O . ILE A 1 85 ? 28.456 3.034 -4.618 1.00 95.50 85 ILE A O 1
ATOM 720 N N . THR A 1 86 ? 30.652 3.457 -4.447 1.00 95.94 86 THR A N 1
ATOM 721 C CA . THR A 1 86 ? 30.980 3.028 -5.817 1.00 95.94 86 THR A CA 1
ATOM 722 C C . THR A 1 86 ? 30.661 1.548 -6.018 1.00 95.94 86 THR A C 1
ATOM 724 O O . THR A 1 86 ? 29.931 1.189 -6.936 1.00 95.94 86 THR A O 1
ATOM 727 N N . ALA A 1 87 ? 31.114 0.696 -5.094 1.00 94.81 87 ALA A N 1
ATOM 728 C CA . ALA A 1 87 ? 30.805 -0.729 -5.110 1.00 94.81 87 ALA A CA 1
ATOM 729 C C . ALA A 1 87 ? 29.295 -0.977 -4.982 1.00 94.81 87 ALA A C 1
ATOM 731 O O . ALA A 1 87 ? 28.754 -1.855 -5.645 1.00 94.81 87 ALA A O 1
ATOM 732 N N . LEU A 1 88 ? 28.595 -0.200 -4.147 1.00 96.19 88 LEU A N 1
ATOM 733 C CA . LEU A 1 88 ? 27.142 -0.283 -4.020 1.00 96.19 88 LEU A CA 1
ATOM 734 C C . LEU A 1 88 ? 26.444 0.048 -5.344 1.00 96.19 88 LEU A C 1
ATOM 736 O O . LEU A 1 88 ? 25.511 -0.660 -5.715 1.00 96.19 88 LEU A O 1
ATOM 740 N N . GLU A 1 89 ? 26.877 1.093 -6.047 1.00 95.81 89 GLU A N 1
ATOM 741 C CA . GLU A 1 89 ? 26.312 1.500 -7.334 1.00 95.81 89 GLU A CA 1
ATOM 742 C C . GLU A 1 89 ? 26.509 0.415 -8.399 1.00 95.81 89 GLU A C 1
ATOM 744 O O . GLU A 1 89 ? 25.533 -0.025 -9.012 1.00 95.81 89 GLU A O 1
ATOM 749 N N . GLU A 1 90 ? 27.736 -0.085 -8.553 1.00 96.25 90 GLU A N 1
ATOM 750 C CA . GLU A 1 90 ? 28.068 -1.166 -9.490 1.00 96.25 90 GLU A CA 1
ATOM 751 C C . GLU A 1 90 ? 27.262 -2.436 -9.190 1.00 96.25 90 GLU A C 1
ATOM 753 O O . GLU A 1 90 ? 26.606 -2.993 -10.073 1.00 96.25 90 GLU A O 1
ATOM 758 N N . ILE A 1 91 ? 27.220 -2.852 -7.919 1.00 96.56 91 ILE A N 1
ATOM 759 C CA . ILE A 1 91 ? 26.461 -4.027 -7.483 1.00 96.56 91 ILE A CA 1
ATOM 760 C C . ILE A 1 91 ? 24.962 -3.840 -7.746 1.00 96.56 91 ILE A C 1
ATOM 762 O O . ILE A 1 91 ? 24.310 -4.770 -8.221 1.00 96.56 91 ILE A O 1
ATOM 766 N N . CYS A 1 92 ? 24.403 -2.655 -7.480 1.00 96.00 92 CYS A N 1
ATOM 767 C CA . CYS A 1 92 ? 23.000 -2.368 -7.782 1.00 96.00 92 CYS A CA 1
ATOM 768 C C . CYS A 1 92 ? 22.703 -2.535 -9.277 1.00 96.00 92 CYS A C 1
ATOM 770 O O . CYS A 1 92 ? 21.699 -3.158 -9.623 1.00 96.00 92 CYS A O 1
ATOM 772 N N . MET A 1 93 ? 23.561 -2.009 -10.157 1.00 95.06 93 MET A N 1
ATOM 773 C CA . MET A 1 93 ? 23.386 -2.125 -11.609 1.00 95.06 93 MET A CA 1
ATOM 774 C C . MET A 1 93 ? 23.490 -3.579 -12.082 1.00 95.06 93 MET A C 1
ATOM 776 O O . MET A 1 93 ? 22.655 -4.033 -12.868 1.00 95.06 93 MET A O 1
ATOM 780 N N . GLU A 1 94 ? 24.471 -4.328 -11.576 1.00 96.06 94 GLU A N 1
ATOM 781 C CA . GLU A 1 94 ? 24.662 -5.740 -11.913 1.00 96.06 94 GLU A CA 1
ATOM 782 C C . GLU A 1 94 ? 23.491 -6.612 -11.450 1.00 96.06 94 GLU A C 1
ATOM 784 O O . GLU A 1 94 ? 22.978 -7.420 -12.223 1.00 96.06 94 GLU A O 1
ATOM 789 N N . GLU A 1 95 ? 23.047 -6.461 -10.199 1.00 95.62 95 GLU A N 1
ATOM 790 C CA . GLU A 1 95 ? 21.929 -7.245 -9.670 1.00 95.62 95 GLU A CA 1
ATOM 791 C C . GLU A 1 95 ? 20.607 -6.866 -10.337 1.00 95.62 95 GLU A C 1
ATOM 793 O O . GLU A 1 95 ? 19.807 -7.751 -10.641 1.00 95.62 95 GLU A O 1
ATOM 798 N N . TRP A 1 96 ? 20.403 -5.584 -10.655 1.00 93.31 96 TRP A N 1
ATOM 799 C CA . TRP A 1 96 ? 19.243 -5.138 -11.424 1.00 93.31 96 TRP A CA 1
ATOM 800 C C . TRP A 1 96 ? 19.191 -5.785 -12.811 1.00 93.31 96 TRP A C 1
ATOM 802 O O . TRP A 1 96 ? 18.138 -6.272 -13.221 1.00 93.31 96 TRP A O 1
ATOM 812 N N . ALA A 1 97 ? 20.323 -5.856 -13.517 1.00 92.31 97 ALA A N 1
ATOM 813 C CA . ALA A 1 97 ? 20.404 -6.493 -14.832 1.00 92.31 97 ALA A CA 1
ATOM 814 C C . ALA A 1 97 ? 20.140 -8.011 -14.789 1.00 92.31 97 ALA A C 1
ATOM 816 O O . ALA A 1 97 ? 19.669 -8.582 -15.773 1.00 92.31 97 ALA A O 1
ATOM 817 N N . LYS A 1 98 ? 20.415 -8.666 -13.652 1.00 93.00 98 LYS A N 1
ATOM 818 C CA . LYS A 1 98 ? 20.157 -10.100 -13.435 1.00 93.00 98 LYS A CA 1
ATOM 819 C C . LYS A 1 98 ? 18.710 -10.410 -13.050 1.00 93.00 98 LYS A C 1
ATOM 821 O O . LYS A 1 98 ? 18.338 -11.586 -13.060 1.00 93.00 98 LYS A O 1
ATOM 826 N N . LEU A 1 99 ? 17.900 -9.417 -12.669 1.00 88.62 99 LEU A N 1
ATOM 827 C CA . LEU A 1 99 ? 16.512 -9.656 -12.274 1.00 88.62 99 LEU A CA 1
ATOM 828 C C . LEU A 1 99 ? 15.719 -10.197 -13.473 1.00 88.62 99 LEU A C 1
ATOM 830 O O . LEU A 1 99 ? 15.573 -9.506 -14.486 1.00 88.62 99 LEU A O 1
ATOM 834 N N . PRO A 1 100 ? 15.185 -11.428 -13.394 1.00 85.44 100 PRO A N 1
ATOM 835 C CA . PRO A 1 100 ? 14.500 -12.005 -14.529 1.00 85.44 100 PRO A CA 1
ATOM 836 C C . PRO A 1 100 ? 13.152 -11.314 -14.729 1.00 85.44 100 PRO A C 1
ATOM 838 O O . PRO A 1 100 ? 12.425 -11.024 -13.777 1.00 85.44 100 PRO A O 1
ATOM 841 N N . ALA A 1 101 ? 12.771 -11.116 -15.992 1.00 84.50 101 ALA A N 1
ATOM 842 C CA . ALA A 1 101 ? 11.498 -10.487 -16.351 1.00 84.50 101 ALA A CA 1
ATOM 843 C C . ALA A 1 101 ? 10.275 -11.212 -15.751 1.00 84.50 101 ALA A C 1
ATOM 845 O O . ALA A 1 101 ? 9.213 -10.609 -15.590 1.00 84.50 101 ALA A O 1
ATOM 846 N N . THR A 1 102 ? 10.417 -12.493 -15.395 1.00 82.81 102 THR A N 1
ATOM 847 C CA . THR A 1 102 ? 9.399 -13.282 -14.692 1.00 82.81 102 THR A CA 1
ATOM 848 C C . THR A 1 102 ? 9.090 -12.746 -13.298 1.00 82.81 102 THR A C 1
ATOM 850 O O . THR A 1 102 ? 7.926 -12.772 -12.921 1.00 82.81 102 THR A O 1
ATOM 853 N N . VAL A 1 103 ? 10.064 -12.195 -12.562 1.00 81.88 103 VAL A N 1
ATOM 854 C CA . VAL A 1 103 ? 9.819 -11.551 -11.257 1.00 81.88 103 VAL A CA 1
ATOM 855 C C . VAL A 1 103 ? 8.900 -10.352 -11.452 1.00 81.88 103 VAL A C 1
ATOM 857 O O . VAL A 1 103 ? 7.833 -10.289 -10.846 1.00 81.88 103 VAL A O 1
ATOM 860 N N . CYS A 1 104 ? 9.241 -9.458 -12.384 1.00 83.00 104 CYS A N 1
ATOM 861 C CA . CYS A 1 104 ? 8.406 -8.303 -12.713 1.00 83.00 104 CYS A CA 1
ATOM 862 C C . CYS A 1 104 ? 7.009 -8.723 -13.192 1.00 83.00 104 CYS A C 1
ATOM 864 O O . CYS A 1 104 ? 6.009 -8.149 -12.770 1.00 83.00 104 CYS A O 1
ATOM 866 N N . LYS A 1 105 ? 6.921 -9.752 -14.046 1.00 81.25 105 LYS A N 1
ATOM 867 C CA . LYS A 1 105 ? 5.640 -10.277 -14.535 1.00 81.25 105 LYS A CA 1
ATOM 868 C C . LYS A 1 105 ? 4.792 -10.833 -13.393 1.00 81.25 105 LYS A C 1
ATOM 870 O O . LYS A 1 105 ? 3.614 -10.506 -13.321 1.00 81.25 105 LYS A O 1
ATOM 875 N N . ASN A 1 106 ? 5.375 -11.636 -12.508 1.00 78.62 106 ASN A N 1
ATOM 876 C CA . ASN A 1 106 ? 4.658 -12.251 -11.397 1.00 78.62 106 ASN A CA 1
ATOM 877 C C . ASN A 1 106 ? 4.141 -11.192 -10.429 1.00 78.62 106 ASN A C 1
ATOM 879 O O . ASN A 1 106 ? 2.977 -11.265 -10.075 1.00 78.62 106 ASN A O 1
ATOM 883 N N . LEU A 1 107 ? 4.932 -10.165 -10.101 1.00 77.75 107 LEU A N 1
ATOM 884 C CA . LEU A 1 107 ? 4.487 -9.054 -9.247 1.00 77.75 107 LEU A CA 1
ATOM 885 C C . LEU A 1 107 ? 3.290 -8.286 -9.830 1.00 77.75 107 LEU A C 1
ATOM 887 O O . LEU A 1 107 ? 2.439 -7.800 -9.090 1.00 77.75 107 LEU A O 1
ATOM 891 N N . VAL A 1 108 ? 3.212 -8.178 -11.158 1.00 75.50 108 VAL A N 1
ATOM 892 C CA . VAL A 1 108 ? 2.077 -7.540 -11.842 1.00 75.50 108 VAL A CA 1
ATOM 893 C C . VAL A 1 108 ? 0.882 -8.492 -11.963 1.00 75.50 108 VAL A C 1
ATOM 895 O O . VAL A 1 108 ? -0.262 -8.047 -11.903 1.00 75.50 108 VAL A O 1
ATOM 898 N N . VAL A 1 109 ? 1.122 -9.796 -12.135 1.00 69.81 109 VAL A N 1
ATOM 899 C CA . VAL A 1 109 ? 0.070 -10.818 -12.255 1.00 69.81 109 VAL A CA 1
ATOM 900 C C . VAL A 1 109 ? -0.571 -11.124 -10.906 1.00 69.81 109 VAL A C 1
ATOM 902 O O . VAL A 1 109 ? -1.789 -11.187 -10.859 1.00 69.81 109 VAL A O 1
ATOM 905 N N . THR A 1 110 ? 0.193 -11.248 -9.815 1.00 63.75 110 THR A N 1
ATOM 906 C CA . THR A 1 110 ? -0.334 -11.485 -8.455 1.00 63.75 110 THR A CA 1
ATOM 907 C C . THR A 1 110 ? -1.148 -10.313 -7.920 1.00 63.75 110 THR A C 1
ATOM 909 O O . THR A 1 110 ? -1.934 -10.478 -6.996 1.00 63.75 110 THR A O 1
ATOM 912 N N . TYR A 1 111 ? -1.035 -9.144 -8.553 1.00 61.00 111 TYR A N 1
ATOM 913 C CA . TYR A 1 111 ? -1.960 -8.029 -8.371 1.00 61.00 111 TYR A CA 1
ATOM 914 C C . TYR A 1 111 ? -3.403 -8.356 -8.808 1.00 61.00 111 TYR A C 1
ATOM 916 O O . TYR A 1 111 ? -4.334 -7.588 -8.563 1.00 61.00 111 TYR A O 1
ATOM 924 N N . ARG A 1 112 ? -3.596 -9.480 -9.504 1.00 54.88 112 ARG A N 1
ATOM 925 C CA . ARG A 1 112 ? -4.881 -10.026 -9.923 1.00 54.88 112 ARG A CA 1
ATOM 926 C C . ARG A 1 112 ? -4.996 -11.444 -9.372 1.00 54.88 112 ARG A C 1
ATOM 928 O O . ARG A 1 112 ? -4.180 -12.301 -9.696 1.00 54.88 112 ARG A O 1
ATOM 935 N N . THR A 1 113 ? -6.012 -11.704 -8.560 1.00 48.47 113 THR A N 1
ATOM 936 C CA . THR A 1 113 ? -6.299 -13.061 -8.088 1.00 48.47 113 THR A CA 1
ATOM 937 C C . THR A 1 113 ? -6.583 -13.956 -9.295 1.00 48.47 113 THR A C 1
ATOM 939 O O . THR A 1 113 ? -7.435 -13.628 -10.127 1.00 48.47 113 THR A O 1
ATOM 942 N N . LEU A 1 114 ? -5.824 -15.047 -9.422 1.00 47.22 114 LEU A N 1
ATOM 943 C CA . LEU A 1 114 ? -6.037 -16.074 -10.437 1.00 47.22 114 LEU A CA 1
ATOM 944 C C . LEU A 1 114 ? -7.095 -17.045 -9.913 1.00 47.22 114 LEU A C 1
ATOM 946 O O . LEU A 1 114 ? -6.882 -17.690 -8.886 1.00 47.22 114 LEU A O 1
ATOM 950 N N . MET A 1 115 ? -8.217 -17.143 -10.615 1.00 54.44 115 MET A N 1
ATOM 951 C CA . MET A 1 115 ? -9.245 -18.134 -10.322 1.00 54.44 115 MET A CA 1
ATOM 952 C C . MET A 1 115 ? -8.836 -19.515 -10.874 1.00 54.44 115 MET A C 1
ATOM 954 O O . MET A 1 115 ? -8.049 -19.590 -11.824 1.00 54.44 115 MET A O 1
ATOM 958 N N . PRO A 1 116 ? -9.359 -20.627 -10.319 1.00 48.09 116 PRO A N 1
ATOM 959 C CA . PRO A 1 116 ? -9.042 -21.986 -10.778 1.00 48.09 116 PRO A CA 1
ATOM 960 C C . PRO A 1 116 ? -9.366 -22.259 -12.257 1.00 48.09 116 PRO A C 1
ATOM 962 O O . PRO A 1 116 ? -8.775 -23.149 -12.861 1.00 48.09 116 PRO A O 1
ATOM 965 N N . ASP A 1 117 ? -10.277 -21.486 -12.850 1.00 66.38 117 ASP A N 1
ATOM 966 C CA . ASP A 1 117 ? -10.663 -21.553 -14.265 1.00 66.38 117 ASP A CA 1
ATOM 967 C C . ASP A 1 117 ? -9.716 -20.773 -15.202 1.00 66.38 117 ASP A C 1
ATOM 969 O O . ASP A 1 117 ? -9.950 -20.684 -16.408 1.00 66.38 117 ASP A O 1
ATOM 973 N N . GLY A 1 118 ? -8.636 -20.201 -14.659 1.00 55.97 118 GLY A N 1
ATOM 974 C CA . GLY A 1 118 ? -7.660 -19.408 -15.402 1.00 55.97 118 GLY A CA 1
ATOM 975 C C . GLY A 1 118 ? -8.106 -17.972 -15.684 1.00 55.97 118 GLY A C 1
ATOM 976 O O . GLY A 1 118 ? -7.379 -17.235 -16.359 1.00 55.97 118 GLY A O 1
ATOM 977 N N . THR A 1 119 ? -9.267 -17.548 -15.175 1.00 57.00 119 THR A N 1
ATOM 978 C CA . THR A 1 119 ? -9.724 -16.163 -15.286 1.00 57.00 119 THR A CA 1
ATOM 979 C C . THR A 1 119 ? -9.094 -15.285 -14.203 1.00 57.00 119 THR A C 1
ATOM 981 O O . THR A 1 119 ? -8.725 -15.730 -13.115 1.00 57.00 119 THR A O 1
ATOM 984 N N . PHE A 1 120 ? -8.921 -14.003 -14.525 1.00 57.28 120 PHE A N 1
ATOM 985 C CA . PHE A 1 120 ? -8.445 -13.001 -13.577 1.00 57.28 120 PHE A CA 1
ATOM 986 C C . PHE A 1 120 ? -9.622 -12.142 -13.146 1.00 57.28 120 PHE A C 1
ATOM 988 O O . PHE A 1 120 ? -10.196 -11.436 -13.978 1.00 57.28 120 PHE A O 1
ATOM 995 N N . THR A 1 121 ? -9.922 -12.127 -11.851 1.00 58.69 121 THR A N 1
ATOM 996 C CA . THR A 1 121 ? -10.867 -11.162 -11.286 1.00 58.69 121 THR A CA 1
ATOM 997 C C . THR A 1 121 ? -10.122 -10.273 -10.307 1.00 58.69 121 THR A C 1
ATOM 999 O O . THR A 1 121 ? -9.619 -10.728 -9.281 1.00 58.69 121 THR A O 1
ATOM 1002 N N . THR A 1 122 ? -10.034 -8.985 -10.619 1.00 61.81 122 TH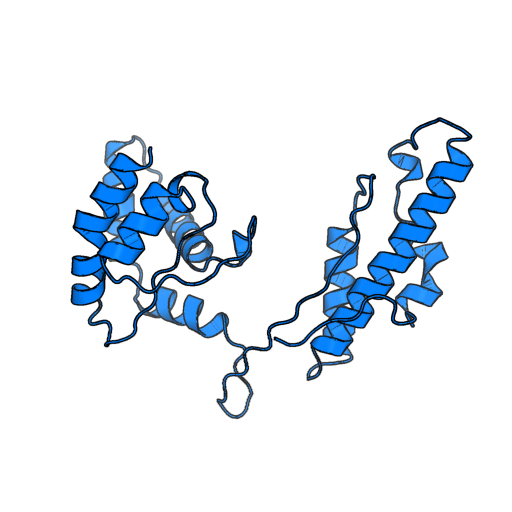R A N 1
ATOM 1003 C CA . THR A 1 122 ? -9.608 -7.983 -9.644 1.00 61.81 122 THR A CA 1
ATOM 1004 C C . THR A 1 122 ? -10.870 -7.358 -9.083 1.00 61.81 122 THR A C 1
ATOM 1006 O O . THR A 1 122 ? -11.477 -6.527 -9.751 1.00 61.81 122 THR A O 1
ATOM 1009 N N . GLN A 1 123 ? -11.270 -7.761 -7.878 1.00 69.25 123 GLN A N 1
ATOM 1010 C CA . GLN A 1 123 ? -12.291 -7.029 -7.142 1.00 69.25 123 GLN A CA 1
ATOM 1011 C C . GLN A 1 123 ? -11.596 -5.908 -6.377 1.00 69.25 123 GLN A C 1
ATOM 1013 O O . GLN A 1 123 ? -10.665 -6.149 -5.608 1.00 69.25 123 GLN A O 1
ATOM 1018 N N . ARG A 1 124 ? -12.007 -4.669 -6.628 1.00 76.69 124 ARG A N 1
ATOM 1019 C CA . ARG A 1 124 ? -11.576 -3.522 -5.835 1.00 76.69 124 ARG A CA 1
ATOM 1020 C C . ARG A 1 124 ? -12.685 -3.200 -4.862 1.00 76.69 124 ARG A C 1
ATOM 1022 O O . ARG A 1 124 ? -13.842 -3.120 -5.254 1.00 76.69 124 ARG A O 1
ATOM 1029 N N . ILE A 1 125 ? -12.317 -3.027 -3.604 1.00 83.00 125 ILE A N 1
ATOM 1030 C CA . ILE A 1 125 ? -13.260 -2.723 -2.543 1.00 83.00 125 ILE A CA 1
ATOM 1031 C C . ILE A 1 125 ? -12.827 -1.414 -1.904 1.00 83.00 125 ILE A C 1
ATOM 1033 O O . ILE A 1 125 ? -11.657 -1.232 -1.565 1.00 83.00 125 ILE A O 1
ATOM 1037 N N . ARG A 1 126 ? -13.775 -0.494 -1.766 1.00 85.44 126 ARG A N 1
ATOM 1038 C CA . ARG A 1 126 ? -13.624 0.735 -0.995 1.00 85.44 126 ARG A CA 1
ATOM 1039 C C . ARG A 1 126 ? -14.438 0.613 0.278 1.00 85.44 126 ARG A C 1
ATOM 1041 O O . ARG A 1 126 ? -15.606 0.254 0.211 1.00 85.44 126 ARG A O 1
ATOM 1048 N N . ILE A 1 127 ? -13.832 0.966 1.405 1.00 88.88 127 ILE A N 1
ATOM 1049 C CA . ILE A 1 127 ? -14.515 1.104 2.691 1.00 88.88 127 ILE A CA 1
ATOM 1050 C C . ILE A 1 127 ? -14.153 2.471 3.250 1.00 88.88 127 ILE A C 1
ATOM 1052 O O . ILE A 1 127 ? -12.979 2.849 3.269 1.00 88.88 127 ILE A O 1
ATOM 1056 N N . GLU A 1 128 ? -15.164 3.218 3.675 1.00 87.06 128 GLU A N 1
ATOM 1057 C CA . GLU A 1 128 ? -14.986 4.512 4.322 1.00 87.06 128 GLU A CA 1
ATOM 1058 C C . GLU A 1 128 ? -14.985 4.311 5.835 1.00 87.06 128 GLU A C 1
ATOM 1060 O O . GLU A 1 128 ? -16.013 4.025 6.441 1.00 87.06 128 GLU A O 1
ATOM 1065 N N . VAL A 1 129 ? -13.807 4.428 6.450 1.00 85.00 129 VAL A N 1
ATOM 1066 C CA . VAL A 1 129 ? -13.646 4.248 7.896 1.00 85.00 129 VAL A CA 1
ATOM 1067 C C . VAL A 1 129 ? -13.567 5.622 8.567 1.00 85.00 129 VAL A C 1
ATOM 1069 O O . VAL A 1 129 ? -12.650 6.391 8.258 1.00 85.00 129 VAL A O 1
ATOM 1072 N N . PRO A 1 130 ? -14.481 5.955 9.498 1.00 84.56 130 PRO A N 1
ATOM 1073 C CA . PRO A 1 130 ? -14.416 7.198 10.253 1.00 84.56 130 PRO A CA 1
ATOM 1074 C C . PRO A 1 130 ? -13.107 7.308 11.033 1.00 84.56 130 PRO A C 1
ATOM 1076 O O . PRO A 1 130 ? -12.679 6.366 11.705 1.00 84.56 130 PRO A O 1
ATOM 1079 N N . LYS A 1 131 ? -12.473 8.481 10.974 1.00 82.81 131 LYS A N 1
ATOM 1080 C CA . LYS A 1 131 ? -11.266 8.744 11.756 1.00 82.81 131 LYS A CA 1
ATOM 1081 C C . LYS A 1 131 ? -11.614 8.799 13.243 1.00 82.81 131 LYS A C 1
ATOM 1083 O O . LYS A 1 131 ? -12.531 9.508 13.646 1.00 82.81 131 LYS A O 1
ATOM 1088 N N . VAL A 1 132 ? -10.819 8.107 14.048 1.00 82.38 132 VAL A N 1
ATOM 1089 C CA . VAL A 1 132 ? -10.911 8.121 15.508 1.00 82.38 132 VAL A CA 1
ATOM 1090 C C . VAL A 1 132 ? -9.747 8.926 16.082 1.00 82.38 132 VAL A C 1
ATOM 1092 O O . VAL A 1 132 ? -8.605 8.750 15.657 1.00 82.38 132 VAL A O 1
ATOM 1095 N N . ASP A 1 133 ? -10.023 9.798 17.054 1.00 81.06 133 ASP A N 1
ATOM 1096 C CA . ASP A 1 133 ? -9.005 10.588 17.763 1.00 81.06 133 ASP A CA 1
ATOM 1097 C C . ASP A 1 133 ? -8.387 9.808 18.939 1.00 81.06 133 ASP A C 1
ATOM 1099 O O . ASP A 1 133 ? -8.450 10.209 20.100 1.00 81.06 133 ASP A O 1
ATOM 1103 N N . ALA A 1 134 ? -7.841 8.627 18.640 1.00 78.69 134 ALA A N 1
ATOM 1104 C CA . ALA A 1 134 ? -7.134 7.777 19.593 1.00 78.69 134 ALA A CA 1
ATOM 1105 C C . ALA A 1 134 ? -6.139 6.865 18.863 1.00 78.69 134 ALA A C 1
ATOM 1107 O O . ALA A 1 134 ? -6.352 6.489 17.709 1.00 78.69 134 ALA A O 1
ATOM 1108 N N . VAL A 1 135 ? -5.051 6.500 19.545 1.00 79.88 135 VAL A N 1
ATOM 1109 C CA . VAL A 1 135 ? -4.059 5.539 19.045 1.00 79.88 135 VAL A CA 1
ATOM 1110 C C . VAL A 1 135 ? -4.213 4.250 19.836 1.00 79.88 135 VAL A C 1
ATOM 1112 O O . VAL A 1 135 ? -4.135 4.262 21.061 1.00 79.88 135 VAL A O 1
ATOM 1115 N N . PHE A 1 136 ? -4.420 3.147 19.125 1.00 81.31 136 PHE A N 1
ATOM 1116 C CA . PHE A 1 136 ? -4.575 1.818 19.706 1.00 81.31 136 PHE A CA 1
ATOM 1117 C C . PHE A 1 136 ? -3.352 0.965 19.389 1.00 81.31 136 PHE A C 1
ATOM 1119 O O . PHE A 1 136 ? -2.737 1.115 18.332 1.00 81.31 136 PHE A O 1
ATOM 1126 N N . VAL A 1 137 ? -3.040 0.030 20.281 1.00 77.25 137 VAL A N 1
ATOM 1127 C CA . VAL A 1 137 ? -2.054 -1.030 20.043 1.00 77.25 137 VAL A CA 1
ATOM 1128 C C . VAL A 1 137 ? -2.816 -2.332 19.771 1.00 77.25 137 VAL A C 1
ATOM 1130 O O . VAL A 1 137 ? -3.835 -2.591 20.407 1.00 77.25 137 VAL A O 1
ATOM 1133 N N . GLY A 1 138 ? -2.359 -3.134 18.803 1.00 80.44 138 GLY A N 1
ATOM 1134 C CA . GLY A 1 138 ? -2.956 -4.439 18.468 1.00 80.44 138 GLY A CA 1
ATOM 1135 C C . GLY A 1 138 ? -4.097 -4.419 17.440 1.00 80.44 138 GLY A C 1
ATOM 1136 O O . GLY A 1 138 ? -4.613 -5.472 17.076 1.00 80.44 138 GLY A O 1
ATOM 1137 N N . THR A 1 139 ? -4.488 -3.255 16.906 1.00 88.06 139 THR A N 1
ATOM 1138 C CA . THR A 1 139 ? -5.525 -3.171 15.854 1.00 88.06 139 THR A CA 1
ATOM 1139 C C . THR A 1 139 ? -5.097 -3.825 14.545 1.00 88.06 139 THR A C 1
ATOM 1141 O O . THR A 1 139 ? -5.942 -4.368 13.841 1.00 88.06 139 THR A O 1
ATOM 1144 N N . GLY A 1 140 ? -3.798 -3.809 14.228 1.00 87.75 140 GLY A N 1
ATOM 1145 C CA . GLY A 1 140 ? -3.246 -4.518 13.072 1.00 87.75 140 GLY A CA 1
ATOM 1146 C C . GLY A 1 140 ? -3.393 -6.036 13.194 1.00 87.75 140 GLY A C 1
ATOM 1147 O O . GLY A 1 140 ? -3.833 -6.680 12.244 1.00 87.75 140 GLY A O 1
ATOM 1148 N N . ASP A 1 141 ? -3.107 -6.588 14.375 1.00 88.62 141 ASP A N 1
ATOM 1149 C CA . ASP A 1 141 ? -3.239 -8.025 14.640 1.00 88.62 141 ASP A CA 1
ATOM 1150 C C . ASP A 1 141 ? -4.705 -8.459 14.584 1.00 88.62 141 ASP A C 1
ATOM 1152 O O . ASP A 1 141 ? -5.037 -9.450 13.933 1.00 88.62 141 ASP A O 1
ATOM 1156 N N . LEU A 1 142 ? -5.598 -7.673 15.199 1.00 91.69 142 LEU A N 1
ATOM 1157 C CA . LEU A 1 142 ? -7.037 -7.913 15.129 1.00 91.69 142 LEU A CA 1
ATOM 1158 C C . LEU A 1 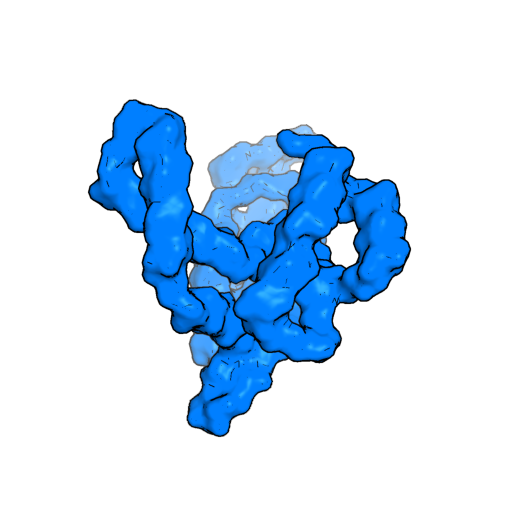142 ? -7.541 -7.853 13.682 1.00 91.69 142 LEU A C 1
ATOM 1160 O O . LEU A 1 142 ? -8.261 -8.750 13.252 1.00 91.69 142 LEU A O 1
ATOM 1164 N N . PHE A 1 143 ? -7.141 -6.836 12.915 1.00 94.19 143 PHE A N 1
ATOM 1165 C CA . PHE A 1 143 ? -7.516 -6.715 11.508 1.00 94.19 143 PHE A CA 1
ATOM 1166 C C . PHE A 1 143 ? -7.060 -7.929 10.696 1.00 94.19 143 PHE A C 1
ATOM 1168 O O . PHE A 1 143 ? -7.866 -8.513 9.975 1.00 94.19 143 PHE A O 1
ATOM 1175 N N . ALA A 1 144 ? -5.794 -8.334 10.828 1.00 90.38 144 ALA A N 1
ATOM 1176 C CA . ALA A 1 144 ? -5.252 -9.474 10.099 1.00 90.38 144 ALA A CA 1
ATOM 1177 C C . ALA A 1 144 ? -5.974 -10.779 10.465 1.00 90.38 144 ALA A C 1
ATOM 1179 O O . ALA A 1 144 ? -6.346 -11.544 9.574 1.00 90.38 144 ALA A O 1
ATOM 1180 N N . ALA A 1 145 ? -6.225 -11.008 11.758 1.00 92.81 145 ALA A N 1
ATOM 1181 C CA . ALA A 1 145 ? -6.950 -12.179 12.238 1.00 92.81 145 ALA A CA 1
ATOM 1182 C C . ALA A 1 145 ? -8.393 -12.216 11.713 1.00 92.81 145 ALA A C 1
ATOM 1184 O O . ALA A 1 145 ? -8.844 -13.252 11.228 1.00 92.81 145 ALA A O 1
ATOM 1185 N N . MET A 1 146 ? -9.107 -11.087 11.767 1.00 95.81 146 MET A N 1
ATOM 1186 C CA . MET A 1 146 ? -10.492 -10.998 11.299 1.00 95.81 146 MET A CA 1
ATOM 1187 C C . MET A 1 146 ? -10.591 -11.117 9.784 1.00 95.81 146 MET A C 1
ATOM 1189 O O . MET A 1 146 ? -11.433 -11.865 9.295 1.00 95.81 146 MET A O 1
ATOM 1193 N N . LEU A 1 147 ? -9.704 -10.458 9.036 1.00 94.19 147 LEU A N 1
ATOM 1194 C CA . LEU A 1 147 ? -9.684 -10.577 7.583 1.00 94.19 147 LEU A CA 1
ATOM 1195 C C . LEU A 1 147 ? -9.422 -12.024 7.162 1.00 94.19 147 LEU A C 1
ATOM 1197 O O . LEU A 1 147 ? -10.107 -12.540 6.281 1.00 94.19 147 LEU A O 1
ATOM 1201 N N . LEU A 1 148 ? -8.474 -12.702 7.812 1.00 91.00 148 LEU A N 1
ATOM 1202 C CA . LEU A 1 148 ? -8.185 -14.111 7.549 1.00 91.00 148 LEU A CA 1
ATOM 1203 C C . LEU A 1 148 ? -9.387 -15.012 7.871 1.00 91.00 148 LEU A C 1
ATOM 1205 O O . LEU A 1 148 ? -9.764 -15.844 7.049 1.00 91.00 148 LEU A O 1
ATOM 1209 N N . ALA A 1 149 ? -10.009 -14.833 9.038 1.00 92.12 149 ALA A N 1
ATOM 1210 C CA . ALA A 1 149 ? -11.175 -15.613 9.439 1.00 92.12 149 ALA A CA 1
ATOM 1211 C C . ALA A 1 149 ? -12.347 -15.419 8.464 1.00 92.12 149 ALA A C 1
ATOM 1213 O O . ALA A 1 149 ? -12.895 -16.387 7.936 1.00 92.12 149 ALA A O 1
ATOM 1214 N N . TRP A 1 150 ? -12.704 -14.174 8.153 1.00 94.44 150 TRP A N 1
ATOM 1215 C CA . TRP A 1 150 ? -13.856 -13.892 7.304 1.00 94.44 150 TRP A CA 1
ATOM 1216 C C . TRP A 1 150 ? -13.611 -14.224 5.832 1.00 94.44 150 TRP A C 1
ATOM 1218 O O . TRP A 1 150 ? -14.539 -14.666 5.164 1.00 94.44 150 TRP A O 1
ATOM 1228 N N . THR A 1 151 ? -12.380 -14.115 5.323 1.00 91.50 151 THR A N 1
ATOM 1229 C CA . THR A 1 151 ? -12.060 -14.615 3.971 1.00 91.50 151 THR A CA 1
ATOM 1230 C C . THR A 1 151 ? -12.087 -16.139 3.889 1.00 91.50 151 THR A C 1
ATOM 1232 O O . THR A 1 151 ? -12.412 -16.677 2.834 1.00 91.50 151 THR A O 1
ATOM 1235 N N . HIS A 1 152 ? -11.822 -16.850 4.989 1.00 89.00 152 HIS A N 1
ATOM 1236 C CA . HIS A 1 152 ? -12.028 -18.296 5.052 1.00 89.00 152 HIS A CA 1
ATOM 1237 C C . HIS A 1 152 ? -13.519 -18.670 5.039 1.00 89.00 152 HIS A C 1
ATOM 1239 O O . HIS A 1 152 ? -13.910 -19.590 4.324 1.00 89.00 152 HIS A O 1
ATOM 1245 N N . HIS A 1 153 ? -14.361 -17.942 5.781 1.00 90.44 153 HIS A N 1
ATOM 1246 C CA . HIS A 1 153 ? -15.814 -18.160 5.784 1.00 90.44 153 HIS A CA 1
ATOM 1247 C C . HIS A 1 153 ? -16.494 -17.750 4.466 1.00 90.44 153 HIS A C 1
ATOM 1249 O O . HIS A 1 153 ? -17.479 -18.371 4.070 1.00 90.44 153 HIS A O 1
ATOM 1255 N N . TYR A 1 154 ? -15.959 -16.737 3.779 1.00 89.94 154 TYR A N 1
ATOM 1256 C CA . TYR A 1 154 ? -16.499 -16.178 2.537 1.00 89.94 154 TYR A CA 1
ATOM 1257 C C . TYR A 1 154 ? -15.446 -16.200 1.409 1.00 89.94 154 TYR A C 1
ATOM 1259 O O . TYR A 1 154 ? -15.014 -15.144 0.939 1.00 89.94 154 TYR A O 1
ATOM 1267 N N . PRO A 1 155 ? -15.031 -17.388 0.923 1.00 81.56 155 PRO A N 1
ATOM 1268 C CA . PRO A 1 155 ? -13.897 -17.532 0.000 1.00 81.56 155 PRO A CA 1
ATOM 1269 C C . PRO A 1 155 ? -14.120 -16.891 -1.377 1.00 81.56 155 PRO A C 1
ATOM 1271 O O . PRO A 1 155 ? -13.162 -16.609 -2.093 1.00 81.56 155 PRO A O 1
ATOM 1274 N N . THR A 1 156 ? -15.377 -16.659 -1.760 1.00 83.19 156 THR A N 1
ATOM 1275 C CA . THR A 1 156 ? -15.761 -16.058 -3.047 1.00 83.19 156 THR A CA 1
ATOM 1276 C C . THR A 1 156 ? -16.431 -14.694 -2.898 1.00 83.19 156 THR A C 1
ATOM 1278 O O . THR A 1 156 ? -16.812 -14.100 -3.902 1.00 83.19 156 THR A O 1
ATOM 1281 N N . ASP A 1 157 ? -16.594 -14.197 -1.670 1.00 88.31 157 ASP A N 1
ATOM 1282 C CA . ASP A 1 157 ? -17.266 -12.929 -1.381 1.00 88.31 157 ASP A CA 1
ATOM 1283 C C . ASP A 1 157 ? -16.370 -12.047 -0.507 1.00 88.31 157 ASP A C 1
ATOM 1285 O O . ASP A 1 157 ? -16.558 -11.882 0.701 1.00 88.31 157 ASP A O 1
ATOM 1289 N N . LEU A 1 158 ? -15.348 -11.478 -1.152 1.00 88.81 158 LEU A N 1
ATOM 1290 C CA . LEU A 1 158 ? -14.403 -10.583 -0.493 1.00 88.81 158 LEU A CA 1
ATOM 1291 C C . LEU A 1 158 ? -15.103 -9.320 0.036 1.00 88.81 158 LEU A C 1
ATOM 1293 O O . LEU A 1 158 ? -14.670 -8.777 1.048 1.00 88.81 158 LEU A O 1
ATOM 1297 N N . LYS A 1 159 ? -16.201 -8.876 -0.599 1.00 92.00 159 LYS A N 1
ATOM 1298 C CA . LYS A 1 159 ? -17.020 -7.758 -0.107 1.00 92.00 159 LYS A CA 1
ATOM 1299 C C . LYS A 1 159 ? -17.545 -8.077 1.288 1.00 92.00 159 LYS A C 1
ATOM 1301 O O . LYS A 1 159 ? -17.231 -7.339 2.219 1.00 92.00 159 LYS A O 1
ATOM 1306 N N . MET A 1 160 ? -18.259 -9.191 1.442 1.00 93.12 160 MET A N 1
ATOM 1307 C CA . MET A 1 160 ? -18.795 -9.620 2.736 1.00 93.12 160 MET A CA 1
ATOM 1308 C C . MET A 1 160 ? -17.684 -9.841 3.765 1.00 93.12 160 MET A C 1
ATOM 1310 O O . MET A 1 160 ? -17.799 -9.393 4.907 1.00 93.12 160 MET A O 1
ATOM 1314 N N . ALA A 1 161 ? -16.577 -10.472 3.358 1.00 94.06 161 ALA A N 1
ATOM 1315 C CA . ALA A 1 161 ? -15.439 -10.683 4.246 1.00 94.06 161 ALA A CA 1
ATOM 1316 C C . ALA A 1 161 ? -14.881 -9.355 4.787 1.00 94.06 161 ALA A C 1
ATOM 1318 O O . ALA A 1 161 ? -14.625 -9.225 5.990 1.00 94.06 161 ALA A O 1
ATOM 1319 N N . CYS A 1 162 ? -14.728 -8.346 3.924 1.00 94.19 162 CYS A N 1
ATOM 1320 C CA . CYS A 1 162 ? -14.269 -7.024 4.329 1.00 94.19 162 CYS A CA 1
ATOM 1321 C C . CYS A 1 162 ? -15.304 -6.291 5.201 1.00 94.19 162 CYS A C 1
ATOM 1323 O O . CYS A 1 162 ? -14.921 -5.747 6.233 1.00 94.19 162 CYS A O 1
ATOM 1325 N N . GLU A 1 163 ? -16.595 -6.307 4.861 1.00 95.62 163 GLU A N 1
ATOM 1326 C CA . GLU A 1 163 ? -17.649 -5.663 5.666 1.00 95.62 163 GLU A CA 1
ATOM 1327 C C . GLU A 1 163 ? -17.720 -6.238 7.082 1.00 95.62 163 GLU A C 1
ATOM 1329 O O . GLU A 1 163 ? -17.729 -5.483 8.058 1.00 95.62 163 GLU A O 1
ATOM 1334 N N . LYS A 1 164 ? -17.683 -7.572 7.210 1.00 96.56 164 LYS A N 1
ATOM 1335 C CA . LYS A 1 164 ? -17.601 -8.258 8.505 1.00 96.56 164 LYS A CA 1
ATOM 1336 C C . LYS A 1 164 ? -16.334 -7.835 9.256 1.00 96.56 164 LYS A C 1
ATOM 1338 O O . LYS A 1 164 ? -16.439 -7.356 10.381 1.00 96.56 164 LYS A O 1
ATOM 1343 N N . THR A 1 165 ? -15.161 -7.894 8.619 1.00 96.44 165 THR A N 1
ATOM 1344 C CA . THR A 1 165 ? -13.874 -7.492 9.226 1.00 96.44 165 THR A CA 1
ATOM 1345 C C . THR A 1 165 ? -13.897 -6.064 9.774 1.00 96.44 165 THR A C 1
ATOM 1347 O O . THR A 1 165 ? -13.551 -5.833 10.933 1.00 96.44 165 THR A O 1
ATOM 1350 N N . PHE A 1 166 ? -14.319 -5.092 8.965 1.00 95.75 166 PHE A N 1
ATOM 1351 C CA . PHE 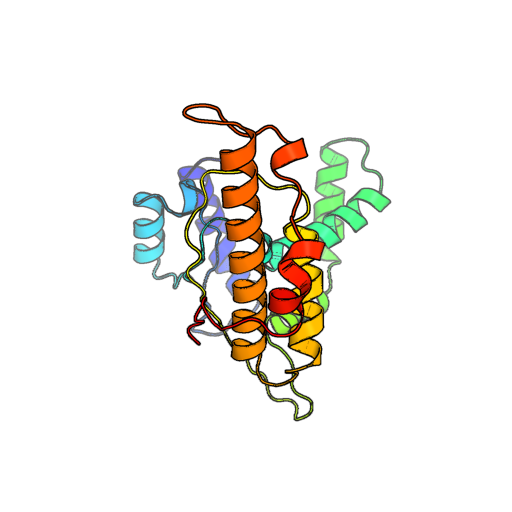A 1 166 ? -14.341 -3.691 9.383 1.00 95.75 166 PHE A CA 1
ATOM 1352 C C . PHE A 1 166 ? -15.458 -3.394 10.389 1.00 95.75 166 PHE A C 1
ATOM 1354 O O . PHE A 1 166 ? -15.283 -2.521 11.238 1.00 95.75 166 PHE A O 1
ATOM 1361 N N . SER A 1 167 ? -16.560 -4.146 10.363 1.00 95.81 167 SER A N 1
ATOM 1362 C CA . SER A 1 167 ? -17.609 -4.044 11.381 1.00 95.81 167 SER A CA 1
ATOM 1363 C C . SER A 1 167 ? -17.133 -4.564 12.742 1.00 95.81 167 SER A C 1
ATOM 1365 O O . SER A 1 167 ? -17.354 -3.882 13.741 1.00 95.81 167 SER A O 1
ATOM 1367 N N . VAL A 1 168 ? -16.383 -5.680 12.796 1.00 96.31 168 VAL A N 1
ATOM 1368 C CA . VAL A 1 168 ? -15.706 -6.118 14.039 1.00 96.31 168 VAL A CA 1
ATOM 1369 C C . VAL A 1 168 ? -14.806 -5.004 14.564 1.00 96.31 168 VAL A C 1
ATOM 1371 O O . VAL A 1 168 ? -14.904 -4.617 15.729 1.00 96.31 168 VAL A O 1
ATOM 1374 N N . MET A 1 169 ? -13.942 -4.464 13.698 1.00 94.94 169 MET A N 1
ATOM 1375 C CA . MET A 1 169 ? -13.019 -3.391 14.068 1.00 94.94 169 MET A CA 1
ATOM 1376 C C . MET A 1 169 ? -13.769 -2.183 14.630 1.00 94.94 169 MET A C 1
ATOM 1378 O O . MET A 1 169 ? -13.377 -1.659 15.670 1.00 94.94 169 MET A O 1
ATOM 1382 N N . HIS A 1 170 ? -14.864 -1.766 13.988 1.00 93.81 170 HIS A N 1
ATOM 1383 C CA . HIS A 1 170 ? -15.685 -0.658 14.465 1.00 93.81 170 HIS A CA 1
ATOM 1384 C C . HIS A 1 170 ? -16.243 -0.924 15.866 1.00 93.81 170 HIS A C 1
ATOM 1386 O O . HIS A 1 170 ? -16.034 -0.104 16.758 1.00 93.81 170 HIS A O 1
ATOM 1392 N N . HIS A 1 171 ? -16.891 -2.070 16.083 1.00 94.75 171 HIS A N 1
ATOM 1393 C CA . HIS A 1 171 ? -17.492 -2.411 17.377 1.00 94.75 171 HIS A CA 1
ATOM 1394 C C . HIS A 1 171 ? -16.449 -2.493 18.493 1.00 94.75 171 HIS A C 1
ATOM 1396 O O . HIS A 1 171 ? -16.634 -1.905 19.561 1.00 94.75 171 HIS A O 1
ATOM 1402 N N . VAL A 1 172 ? -15.316 -3.156 18.238 1.00 95.06 172 VAL A N 1
ATOM 1403 C CA . VAL A 1 172 ? -14.224 -3.284 19.217 1.00 95.06 172 VAL A CA 1
ATOM 1404 C C . VAL A 1 172 ? -13.630 -1.916 19.552 1.00 95.06 172 VAL A C 1
ATOM 1406 O O . VAL A 1 172 ? -13.416 -1.610 20.728 1.00 95.06 172 VAL A O 1
ATOM 1409 N N . ILE A 1 173 ? -13.378 -1.076 18.544 1.00 93.38 173 ILE A N 1
ATOM 1410 C CA . ILE A 1 173 ? -12.808 0.261 18.735 1.00 93.38 173 ILE A CA 1
ATOM 1411 C C . ILE A 1 173 ? -13.784 1.155 19.505 1.00 93.38 173 ILE A C 1
ATOM 1413 O O . ILE A 1 173 ? -13.381 1.743 20.505 1.00 93.38 173 ILE A O 1
ATOM 1417 N N . GLN A 1 174 ? -15.060 1.216 19.111 1.00 92.69 174 GLN A N 1
ATOM 1418 C CA . GLN A 1 174 ? -16.071 2.020 19.809 1.00 92.69 174 GLN A CA 1
ATOM 1419 C C . GLN A 1 174 ? -16.216 1.591 21.269 1.00 92.69 174 GLN A C 1
ATOM 1421 O O . GLN A 1 174 ? -16.131 2.428 22.166 1.00 92.69 174 GLN A O 1
ATOM 1426 N N . ARG A 1 175 ? -16.320 0.282 21.535 1.00 93.62 175 ARG A N 1
ATOM 1427 C CA . ARG A 1 175 ? -16.391 -0.237 22.907 1.00 93.62 175 ARG A CA 1
ATOM 1428 C C . ARG A 1 175 ? -15.151 0.118 23.725 1.00 93.62 175 ARG A C 1
ATOM 1430 O O . ARG A 1 175 ? -15.267 0.466 24.899 1.00 93.62 175 ARG A O 1
ATOM 1437 N N . THR A 1 176 ? -13.973 0.034 23.111 1.00 93.69 176 THR A N 1
ATOM 1438 C CA . THR A 1 176 ? -12.708 0.384 23.766 1.00 93.69 176 THR A CA 1
ATOM 1439 C C . THR A 1 176 ? -12.662 1.872 24.107 1.00 93.69 176 THR A C 1
ATOM 1441 O O . THR A 1 176 ? -12.335 2.215 25.236 1.00 93.69 176 THR A O 1
ATOM 1444 N N . ILE A 1 177 ? -13.066 2.752 23.187 1.00 91.62 177 ILE A N 1
ATOM 1445 C CA . ILE A 1 177 ? -13.138 4.205 23.407 1.00 91.62 177 ILE A CA 1
ATOM 1446 C C . ILE A 1 177 ? -14.104 4.538 24.535 1.00 91.62 177 ILE A C 1
ATOM 1448 O O . ILE A 1 177 ? -13.718 5.240 25.466 1.00 91.62 177 ILE A O 1
ATOM 1452 N N . SER A 1 178 ? -15.342 4.041 24.467 1.00 91.38 178 SER A N 1
ATOM 1453 C CA . SER A 1 178 ? -16.363 4.333 25.476 1.00 91.38 178 SER A CA 1
ATOM 1454 C C . SER A 1 178 ? -15.871 3.959 26.871 1.00 91.38 178 SER A C 1
ATOM 1456 O O . SER A 1 178 ? -15.910 4.792 27.773 1.00 91.38 178 SER A O 1
ATOM 1458 N N . TYR A 1 179 ? -15.301 2.759 27.017 1.00 92.50 179 TYR A N 1
ATOM 1459 C CA . TYR A 1 179 ? -14.701 2.314 28.273 1.00 92.50 179 TYR A CA 1
ATOM 1460 C C . TYR A 1 179 ? -13.519 3.194 28.709 1.00 92.50 179 TYR A C 1
ATOM 1462 O O . TYR A 1 179 ? -13.423 3.587 29.870 1.00 92.50 179 TYR A O 1
ATOM 1470 N N . ALA A 1 180 ? -12.612 3.519 27.787 1.00 91.19 180 ALA A N 1
ATOM 1471 C CA . ALA A 1 180 ? -11.404 4.276 28.088 1.00 91.19 180 ALA A CA 1
ATOM 1472 C C . ALA A 1 180 ? -11.722 5.693 28.590 1.00 91.19 180 ALA A C 1
ATOM 1474 O O . ALA A 1 180 ? -11.142 6.142 29.579 1.00 91.19 180 ALA A O 1
ATOM 1475 N N . PHE A 1 181 ? -12.662 6.386 27.941 1.00 90.12 181 PHE A N 1
ATOM 1476 C CA . PHE A 1 181 ? -13.089 7.729 28.343 1.00 90.12 181 PHE A CA 1
ATOM 1477 C C . PHE A 1 181 ? -13.896 7.726 29.642 1.00 90.12 181 PHE A C 1
ATOM 1479 O O . PHE A 1 181 ? -13.712 8.622 30.466 1.00 90.12 181 PHE A O 1
ATOM 1486 N N . GLU A 1 182 ? -14.730 6.710 29.867 1.00 92.25 182 GLU A N 1
ATOM 1487 C CA . GLU A 1 182 ? -15.439 6.538 31.136 1.00 92.25 182 GLU A CA 1
ATOM 1488 C C . GLU A 1 182 ? -14.455 6.362 32.305 1.00 92.25 182 GLU A C 1
ATOM 1490 O O . GLU A 1 182 ? -14.582 7.027 33.332 1.00 92.25 182 GLU A O 1
ATOM 1495 N N . MET A 1 183 ? -13.412 5.545 32.124 1.00 91.06 183 MET A N 1
ATOM 1496 C CA . MET A 1 183 ? -12.377 5.321 33.141 1.00 91.06 183 MET A CA 1
ATOM 1497 C C . MET A 1 183 ? -11.429 6.511 33.332 1.00 91.06 183 MET A C 1
ATOM 1499 O O . MET A 1 183 ? -10.913 6.718 34.431 1.00 91.06 183 MET A O 1
ATOM 1503 N N . ALA A 1 184 ? -11.153 7.286 32.280 1.00 90.31 184 ALA A N 1
ATOM 1504 C CA . ALA A 1 184 ? -10.321 8.485 32.377 1.00 90.31 184 ALA A CA 1
ATOM 1505 C C . ALA A 1 184 ? -11.025 9.605 33.158 1.00 90.31 184 ALA A C 1
ATOM 1507 O O . ALA A 1 184 ? -10.375 10.359 33.888 1.00 90.31 184 ALA A O 1
ATOM 1508 N N . GLY A 1 185 ? -12.349 9.688 33.029 1.00 88.94 185 GLY A N 1
ATOM 1509 C CA . GLY A 1 185 ? -13.181 10.722 33.627 1.00 88.94 185 GLY A CA 1
ATOM 1510 C C . GLY A 1 185 ? -13.257 12.010 32.790 1.00 88.94 185 GLY A C 1
ATOM 1511 O O . GLY A 1 185 ? -12.512 12.193 31.822 1.00 88.94 185 GLY A O 1
ATOM 1512 N N . PRO A 1 186 ? -14.164 12.936 33.151 1.00 88.81 186 PRO A N 1
ATOM 1513 C CA . PRO A 1 186 ? -14.484 14.102 32.330 1.00 88.81 186 PRO A CA 1
ATOM 1514 C C . PRO A 1 186 ? -13.267 14.991 32.042 1.00 88.81 186 PRO A C 1
ATOM 1516 O O . PRO A 1 186 ? -12.535 15.379 32.952 1.00 88.81 186 PRO A O 1
ATOM 1519 N N . GLY A 1 187 ? -13.062 15.331 30.765 1.00 85.50 187 GLY A N 1
ATOM 1520 C CA . GLY A 1 187 ? -11.997 16.237 30.316 1.00 85.50 187 GLY A CA 1
ATOM 1521 C C . GLY A 1 187 ? -10.579 15.655 30.350 1.00 85.50 187 GLY A C 1
ATOM 1522 O O . GLY A 1 187 ? -9.627 16.368 30.033 1.00 85.50 187 GLY A O 1
ATOM 1523 N N . LYS A 1 188 ? -10.411 14.377 30.712 1.00 87.19 188 LYS A N 1
ATOM 1524 C CA . LYS A 1 188 ? -9.108 13.705 30.747 1.00 87.19 188 LYS A CA 1
ATOM 1525 C C . LYS A 1 188 ? -8.926 12.804 29.530 1.00 87.19 188 LYS A C 1
ATOM 1527 O O . LYS A 1 188 ? -9.862 12.160 29.066 1.00 87.19 188 LYS A O 1
ATOM 1532 N N . LYS A 1 189 ? -7.695 12.752 29.016 1.00 87.69 189 LYS A N 1
ATOM 1533 C CA . LYS A 1 189 ? -7.323 11.799 27.965 1.00 87.69 189 LYS A CA 1
ATOM 1534 C C . LYS A 1 189 ? -7.083 10.415 28.579 1.00 87.69 189 LYS A C 1
ATOM 1536 O O . LYS A 1 189 ? -6.411 10.353 29.612 1.00 87.69 189 LYS A O 1
ATOM 1541 N N . PRO A 1 190 ? -7.570 9.331 27.953 1.00 88.94 190 PRO A N 1
ATOM 1542 C CA . PRO A 1 190 ? -7.282 7.984 28.419 1.00 88.94 190 PRO A CA 1
ATOM 1543 C C . PRO A 1 190 ? -5.791 7.643 28.372 1.00 88.94 190 PRO A C 1
ATOM 1545 O O . PRO A 1 190 ? -5.058 8.104 27.494 1.00 88.94 190 PRO A O 1
ATOM 1548 N N . SER A 1 191 ? -5.345 6.822 29.319 1.00 89.00 191 SER A N 1
ATOM 1549 C CA . SER A 1 191 ? -3.990 6.273 29.332 1.00 89.00 191 SER A CA 1
ATOM 1550 C C . SER A 1 191 ? -3.837 5.141 28.302 1.00 89.00 191 SER A C 1
ATOM 1552 O O . SER A 1 191 ? -4.832 4.531 27.908 1.00 89.00 191 SER A O 1
ATOM 1554 N N . PRO A 1 192 ? -2.603 4.788 27.893 1.00 85.88 192 PRO A N 1
ATOM 1555 C CA . PRO A 1 192 ? -2.376 3.661 26.986 1.00 85.88 192 PRO A CA 1
ATOM 1556 C C . PRO A 1 192 ? -2.979 2.339 27.480 1.00 85.88 192 PRO A C 1
ATOM 1558 O O . PRO A 1 192 ? -3.566 1.611 26.690 1.00 85.88 192 PRO A O 1
ATOM 1561 N N . ALA A 1 193 ? -2.915 2.065 28.788 1.00 86.94 193 ALA A N 1
ATOM 1562 C CA . ALA A 1 193 ? -3.510 0.865 29.383 1.00 86.94 193 ALA A CA 1
ATOM 1563 C C . ALA A 1 193 ? -5.049 0.863 29.300 1.00 86.94 193 ALA A C 1
ATOM 1565 O O . ALA A 1 193 ? -5.671 -0.185 29.165 1.00 86.94 193 ALA A O 1
ATOM 1566 N N . GLN A 1 194 ? -5.685 2.039 29.357 1.00 88.50 194 GLN A N 1
ATOM 1567 C CA . GLN A 1 194 ? -7.138 2.168 29.182 1.00 88.50 194 GLN A CA 1
ATOM 1568 C C . GLN A 1 194 ? -7.571 1.980 27.721 1.00 88.50 194 GLN A C 1
ATOM 1570 O O . GLN A 1 194 ? -8.727 1.646 27.476 1.00 88.50 194 GLN A O 1
ATOM 1575 N N . LEU A 1 195 ? -6.653 2.178 26.770 1.00 87.88 195 LEU A N 1
ATOM 1576 C CA . LEU A 1 195 ? -6.866 2.011 25.330 1.00 87.88 195 LEU A CA 1
ATOM 1577 C C . LEU A 1 195 ? -6.523 0.600 24.821 1.00 87.88 195 LEU A C 1
ATOM 1579 O O . LEU A 1 195 ? -6.531 0.373 23.610 1.00 87.88 195 LEU A O 1
ATOM 1583 N N . GLU A 1 196 ? -6.240 -0.355 25.712 1.00 90.50 196 GLU A N 1
ATOM 1584 C CA . GLU A 1 196 ? -6.118 -1.760 25.324 1.00 90.50 196 GLU A CA 1
ATOM 1585 C C . GLU A 1 196 ? -7.447 -2.302 24.787 1.00 90.50 196 GLU A C 1
ATOM 1587 O O . GLU A 1 196 ? -8.518 -2.093 25.368 1.00 90.50 196 GLU A O 1
ATOM 1592 N N . LEU A 1 197 ? -7.371 -3.020 23.662 1.00 91.94 197 LEU A N 1
ATOM 1593 C CA . LEU A 1 197 ? -8.550 -3.497 22.949 1.00 91.94 197 LEU A CA 1
ATOM 1594 C C . LEU A 1 197 ? -9.407 -4.412 23.825 1.00 91.94 197 LEU A C 1
ATOM 1596 O O . LEU A 1 197 ? -8.961 -5.443 24.333 1.00 91.94 197 LEU A O 1
ATOM 1600 N N . ARG A 1 198 ? -10.694 -4.078 23.922 1.00 92.25 198 ARG A N 1
ATOM 1601 C CA . ARG A 1 198 ? -11.692 -4.814 24.710 1.00 92.25 198 ARG A CA 1
ATOM 1602 C C . ARG A 1 198 ? -12.198 -6.052 23.964 1.00 92.25 198 ARG A C 1
ATOM 1604 O O . ARG A 1 198 ? -13.398 -6.200 23.734 1.00 92.25 198 ARG A O 1
ATOM 1611 N N . MET A 1 199 ? -11.285 -6.934 23.548 1.00 90.88 199 MET A N 1
ATOM 1612 C CA . MET A 1 199 ? -11.599 -8.099 22.706 1.00 90.88 199 MET A CA 1
ATOM 1613 C C . MET A 1 199 ? -12.547 -9.080 23.402 1.00 90.88 199 MET A C 1
ATOM 1615 O O . MET A 1 199 ? -13.545 -9.482 22.816 1.00 90.88 199 MET A O 1
ATOM 1619 N N . ILE A 1 200 ? -12.292 -9.407 24.674 1.00 92.25 200 ILE A N 1
ATOM 1620 C CA . ILE A 1 200 ? -13.134 -10.340 25.446 1.00 92.25 200 ILE A CA 1
ATOM 1621 C C . ILE A 1 200 ? -14.561 -9.797 25.567 1.00 92.25 200 ILE A C 1
ATOM 1623 O O . ILE A 1 200 ? -15.529 -10.520 25.346 1.00 92.25 200 ILE A O 1
ATOM 1627 N N . GLN A 1 201 ? -14.698 -8.502 25.862 1.00 94.06 201 GLN A N 1
ATOM 1628 C CA . GLN A 1 201 ? -16.001 -7.841 25.974 1.00 94.06 201 GLN A CA 1
ATOM 1629 C C . GLN A 1 201 ? -16.695 -7.673 24.616 1.00 94.06 201 GLN A C 1
ATOM 1631 O O . GLN A 1 201 ? -17.887 -7.390 24.574 1.00 94.06 201 GLN A O 1
ATOM 1636 N N . SER A 1 202 ? -15.957 -7.842 23.520 1.00 95.06 202 SER A N 1
ATOM 1637 C CA . SER A 1 202 ? -16.461 -7.746 22.150 1.00 95.06 202 SER A CA 1
ATOM 1638 C C . SER A 1 202 ? -16.638 -9.109 21.489 1.00 95.06 202 SER A C 1
ATOM 1640 O O . SER A 1 202 ? -16.828 -9.164 20.281 1.00 95.06 202 SER A O 1
ATOM 1642 N N . LYS A 1 203 ? -16.585 -10.212 22.251 1.00 95.25 203 LYS A N 1
ATOM 1643 C CA . LYS A 1 203 ? -16.677 -11.578 21.715 1.00 95.25 203 LYS A CA 1
ATOM 1644 C C . LYS A 1 203 ? -17.876 -11.769 20.781 1.00 95.25 203 LYS A C 1
ATOM 1646 O O . LYS A 1 203 ? -17.695 -12.291 19.691 1.00 95.25 203 LYS A O 1
ATOM 1651 N N . ALA A 1 204 ? -19.064 -11.315 21.185 1.00 94.69 204 ALA A N 1
ATOM 1652 C CA . ALA A 1 204 ? -20.270 -11.453 20.369 1.00 94.69 204 ALA A CA 1
ATOM 1653 C C . ALA A 1 204 ? -20.129 -10.745 19.011 1.00 94.69 204 ALA A C 1
ATOM 1655 O O . ALA A 1 204 ? -20.438 -11.335 17.982 1.00 94.69 204 ALA A O 1
ATOM 1656 N N . ASP A 1 205 ? -19.575 -9.529 18.999 1.00 94.56 205 ASP A N 1
ATOM 1657 C CA . ASP A 1 205 ? -19.343 -8.781 17.759 1.00 94.56 205 ASP A CA 1
ATOM 1658 C C . ASP A 1 205 ? -18.196 -9.364 16.929 1.00 94.56 205 ASP A C 1
ATOM 1660 O O . ASP A 1 205 ? -18.154 -9.157 15.728 1.00 94.56 205 ASP A O 1
ATOM 1664 N N . ILE A 1 206 ? -17.248 -10.072 17.545 1.00 93.94 206 ILE A N 1
ATOM 1665 C CA . ILE A 1 206 ? -16.176 -10.775 16.830 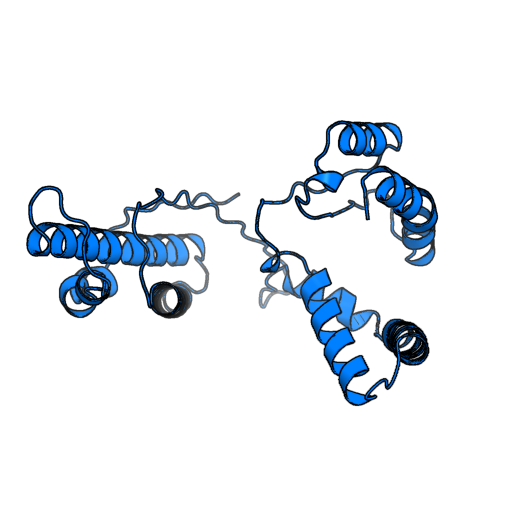1.00 93.94 206 ILE A CA 1
ATOM 1666 C C . ILE A 1 206 ? -16.730 -12.019 16.126 1.00 93.94 206 ILE A C 1
ATOM 1668 O O . ILE A 1 206 ? -16.341 -12.300 14.995 1.00 93.94 206 ILE A O 1
ATOM 1672 N N . GLU A 1 207 ? -17.623 -12.759 16.786 1.00 93.38 207 GLU A N 1
ATOM 1673 C CA . GLU A 1 207 ? -18.180 -14.016 16.275 1.00 93.38 207 GLU A CA 1
ATOM 1674 C C . GLU A 1 207 ? -19.304 -13.801 15.261 1.00 93.38 207 GLU A C 1
ATOM 1676 O O . GLU A 1 207 ? -19.350 -14.504 14.253 1.00 93.38 207 GLU A O 1
ATOM 1681 N N . ASP A 1 208 ? -20.184 -12.825 15.492 1.00 93.44 208 ASP A N 1
ATOM 1682 C CA . ASP A 1 208 ? -21.238 -12.447 14.551 1.00 93.44 208 ASP A CA 1
ATOM 1683 C C . ASP A 1 208 ? -21.467 -10.925 14.538 1.00 93.44 208 ASP A C 1
ATOM 1685 O O . ASP A 1 208 ? -22.395 -10.406 15.164 1.00 93.44 208 ASP A O 1
ATOM 1689 N N . PRO A 1 209 ? -20.616 -10.166 13.827 1.00 93.94 209 PRO A N 1
ATOM 1690 C CA . PRO A 1 209 ? -20.744 -8.718 13.764 1.00 93.94 209 PRO A CA 1
ATOM 1691 C C . PRO A 1 209 ? -21.981 -8.319 12.963 1.00 93.94 209 PRO A C 1
ATOM 1693 O O . PRO A 1 209 ? -22.148 -8.713 11.798 1.00 93.94 209 PRO A O 1
ATOM 1696 N N . ALA A 1 210 ? -22.784 -7.430 13.546 1.00 94.31 210 ALA A N 1
ATOM 1697 C CA . ALA A 1 210 ? -23.728 -6.621 12.790 1.00 94.31 210 ALA A CA 1
ATOM 1698 C C . ALA A 1 210 ? -22.959 -5.727 11.806 1.00 94.31 210 ALA A C 1
ATOM 1700 O O . ALA A 1 210 ? -21.999 -5.057 12.202 1.00 94.31 210 ALA A O 1
ATOM 1701 N N . ILE A 1 211 ? -23.382 -5.713 10.539 1.00 93.94 211 ILE A N 1
ATOM 1702 C CA . ILE A 1 211 ? -22.736 -4.911 9.498 1.00 93.94 211 ILE A CA 1
ATOM 1703 C C . ILE A 1 211 ? -23.039 -3.434 9.741 1.00 93.94 211 ILE A C 1
ATOM 1705 O O . ILE A 1 211 ? -24.183 -3.000 9.647 1.00 93.94 211 ILE A O 1
ATOM 1709 N N . VAL A 1 212 ? -21.995 -2.678 10.066 1.00 94.00 212 VAL A N 1
ATOM 1710 C CA . VAL A 1 212 ? -22.040 -1.219 10.278 1.00 94.00 212 VAL A CA 1
ATOM 1711 C C . VAL A 1 212 ? -21.050 -0.476 9.383 1.00 94.00 212 VAL A C 1
ATOM 1713 O O . VAL A 1 212 ? -21.080 0.749 9.305 1.00 94.00 212 VAL A O 1
ATOM 1716 N N . MET A 1 213 ? -20.170 -1.220 8.710 1.00 90.50 213 MET A N 1
ATOM 1717 C CA . MET A 1 213 ? -19.225 -0.723 7.719 1.00 90.50 213 MET A CA 1
ATOM 1718 C C . MET A 1 213 ? -19.559 -1.359 6.379 1.00 90.50 213 MET A C 1
ATOM 1720 O O . MET A 1 213 ? -19.308 -2.548 6.183 1.00 90.50 213 MET A O 1
ATOM 1724 N N . GLU A 1 214 ? -20.125 -0.567 5.473 1.00 91.19 214 GLU A N 1
ATOM 1725 C CA . GLU A 1 214 ? -20.443 -1.013 4.121 1.00 91.19 214 GLU A CA 1
ATOM 1726 C C . GLU A 1 214 ? -19.255 -0.824 3.184 1.00 91.19 214 GLU A C 1
ATOM 1728 O O . GLU A 1 214 ? -18.487 0.142 3.268 1.00 91.19 214 GLU A O 1
ATOM 1733 N N . ALA A 1 215 ? -19.116 -1.774 2.271 1.00 90.56 215 ALA A N 1
ATOM 1734 C CA . ALA A 1 215 ? -18.051 -1.802 1.300 1.00 90.56 215 ALA A CA 1
ATOM 1735 C C . ALA A 1 215 ? -18.611 -1.618 -0.110 1.00 90.56 215 ALA A C 1
ATOM 1737 O O . ALA A 1 215 ? -19.549 -2.297 -0.523 1.00 90.56 215 ALA A O 1
ATOM 1738 N N . THR A 1 216 ? -17.992 -0.742 -0.891 1.00 89.44 216 THR A N 1
ATOM 1739 C CA . THR A 1 216 ? -18.363 -0.514 -2.287 1.00 89.44 216 THR A CA 1
ATOM 1740 C C . THR A 1 216 ? -17.423 -1.290 -3.193 1.00 89.44 216 THR A C 1
ATOM 1742 O O . THR A 1 216 ? -16.206 -1.094 -3.146 1.00 89.44 216 THR A O 1
ATOM 1745 N N . VAL A 1 217 ? -17.981 -2.154 -4.041 1.00 85.69 217 VAL A N 1
ATOM 1746 C CA . VAL A 1 217 ? -17.228 -2.790 -5.129 1.00 85.69 217 VAL A CA 1
ATOM 1747 C C . VAL A 1 217 ? -17.032 -1.756 -6.239 1.00 85.69 217 VAL A C 1
ATOM 1749 O O . VAL A 1 217 ? -18.004 -1.143 -6.679 1.00 85.69 217 VAL A O 1
ATOM 1752 N N . LEU A 1 218 ? -15.781 -1.538 -6.648 1.00 74.69 218 LEU A N 1
ATOM 1753 C CA . LEU A 1 218 ? -15.383 -0.572 -7.681 1.00 74.69 218 LEU A CA 1
ATOM 1754 C C . LEU A 1 218 ? -15.109 -1.237 -9.031 1.00 74.69 218 LEU A C 1
ATOM 1756 O O . LEU A 1 218 ? -14.539 -2.354 -9.031 1.00 74.69 218 LEU A O 1
#

Radius of gyration: 23.03 Å; chains: 1; bounding box: 56×44×61 Å

Foldseek 3Di:
DALVVVLVCCVPPVVVVCVVVVPDPPDAAEDAPDCSCVPPVNVVSCVVVVHHYDDDDHPCPVLDLVVVVVVVLCVQLVVVPQPDPVSSVVSSVVSVVVDDVVSVVVSVPVCFDQDPVRDTDDWDKDWDDDDDPDDAPCLVVLLVVQLVVLCVVVVPCSQRSVQLSVLLSVQQQVVLVVQQDVVQDPPGDGDRVSNYTPCVVSVVCSVPNDRPIGMDTD

Organism: NCBI:txid175788

InterPro domains:
  IPR004625 Pyridoxine kinase [PTHR10534] (119-211)
  IPR029056 Ribokinase-like [SSF53613] (97-217)
  IPR036397 Ribonuclease H superfamily [G3DSA:3.30.420.10] (1-117)
  IPR038717 Tc1-like transposase, DDE domain [PF13358] (26-88)

=== Feature glossary ===
Key to the feature types in this record:

Secondary structure (8-state, DSSP). Secondary structure is the local, repeating backbone conformation. DSSP classifies it into eight states by reading the hydrogen-bond network: three helix types (H, G, I), two β types (E, B), two non-regular types (T, S), and unstructured coil (-).

Backbone torsions (φ/ψ). Backbone dihedral angles. Every residue except chain termini has a φ (preceding-C → N → Cα → C) and a ψ (N → Cα → C → next-N). They are reported in degrees following the IUPAC sign convention. Secondary structure is essentially a statement about which (φ, ψ) basin each residue occupies.

Predicted aligned error. Predicted Aligned Error (PAE) is an AlphaFold confidence matrix: entry (i, j) is the expected error in the position of residue j, in ångströms, when the prediction is superimposed on the true structure at residue i. Low PAE within a block of residues means that block is internally rigid and well-predicted; high PAE between two blocks means their relative placement is uncertain even if each block individually is confident.

B-factor. B-factor (Debye–Waller factor) reflects atomic displacement in the crystal lattice. It is an experimental observable (units Å²), not a prediction; low values mean the atom is pinned down, high values mean it moves or is heterogeneous across the crystal.

Secondary structure (3-state, P-SEA). Three-state secondary structure (P-SEA) collapses the eight DSSP classes into helix (a), strand (b), and coil (c). P-SEA assigns these from Cα geometry alone — distances and angles — without requiring backbone oxygens, so it works on any Cα trace.

Sequence. Primary structure: the covalent order of the twenty standard amino acids along the backbone. Two proteins with the same sequence will (almost always) fold to the same structure; two with 30% identity often share a fold but not the details.

pLDDT. pLDDT is the predicted lDDT-Cα score: AlphaFold's confidence that the local environment of each residue (all inter-atomic distances within 15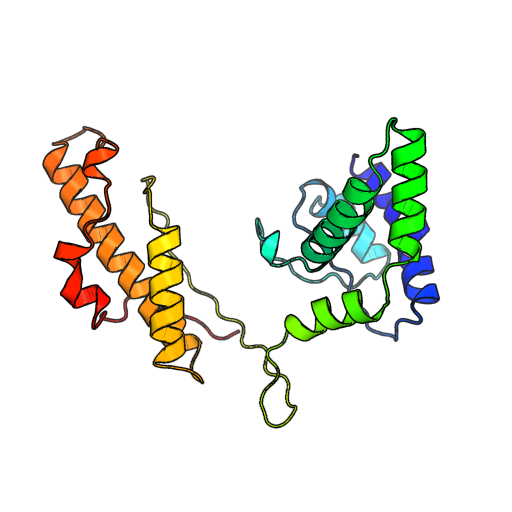 Å) is correctly placed. It is a per-residue number between 0 and 100, with higher meaning more reliable.

InterPro / GO / CATH / organism. Functional annotations link the protein to curated databases. InterPro entries identify conserved domains and families by matching the sequence against member-database signatures (Pfam, PROSITE, CDD, …). Gene Ontology (GO) terms describe molecular function, biological process, and cellular component in a controlled vocabulary. CATH places the structure in a hierarchical fold classification (Class/Architecture/Topology/Homologous-superfamily). The organism is the source species.

Contact-map, Ramachandran, and PAE plots. Three diagnostic plots accompany the record. The Cα contact map visualizes the tertiary structure as a 2D adjacency matrix (8 Å cutoff, sequence-local contacts suppressed). The Ramachandran plot shows the distribution of backbone (φ, ψ) torsions, with points in the α and β basins reflecting secondary structure content. The PAE plot shows AlphaFold's inter-residue confidence as a color matrix.

mmCIF coordinates. The mmCIF table is the protein's shape written out atom by atom. For each backbone N, Cα, C, and carbonyl O, it records an (x, y, z) coordinate triple in Å plus the residue type, chain letter, and residue number.

Radius of gyration, Cα contacts, bounding box. Three whole-structure scalars: the radius of gyration (RMS distance of Cα from centroid, in Å), the count of Cα–Cα contacts (pairs closer than 8 Å and separated by more than four residues in sequence — i.e. tertiary, not local, contacts), and the bounding-box dimensions. Together they distinguish compact globular folds from extended fibres or disordered chains.

Foldseek 3Di. The Foldseek 3Di string encodes local tertiary geometry as a 20-letter alphabet — one character per residue — derived from the relative positions of nearby Cα atoms. Unlike the amino-acid sequence, 3Di is a direct function of the 3D structure, so two proteins with the same fold have similar 3Di strings even at low sequence identity.

Rendered structure images. Six rendered views show the 3D structure from the faces of a cube — i.e. along ±x, ±y, ±z. Rendering representation is drawn randomly per protein from cartoon (secondary-structure ribbons), sticks (backbone bonds), or molecular surface; coloring is either N→C rainbow (blue at the N-terminus through red at the C-terminus) or one color per chain.

Nearest PDB structures. The Foldseek neighbor list gives the closest experimentally determined structures in the PDB, ranked by structural alignment. TM-score near 1 means near-identical fold; near 0.3 means only rough topology match. This is how one finds what a novel AlphaFold prediction most resembles in the solved-structure universe.

Solvent-accessible surface area. SASA measures how much of the protein is reachable by solvent. It is computed by rolling a water-sized probe over the atomic surface and summing the exposed area (Å²). Per-residue SASA distinguishes core (buried, low SASA) from surface (exposed, high SASA) residues; total SASA is a whole-molecule size measure.